Protein AF-A0A354F852-F1 (afdb_monomer)

Foldseek 3Di:
DDDPPPPDDDPPDDDDDDDDDDDPPPPDPPDPPPPDDPPCLPVVLLVQCVDPDPVSNQVSLVVVLVVLDPVCLVSLLCQLVDPPDPSSVLSSLQSLLSNLDPVCLVSLLVQCPDPDPSSNLSSLSSNLSNLDPVCLVSLVVQCVDPDPSSNVSSVVSNCVSVVVVPDDPPDPDDDPPDDDDDD

Secondary structure (DSSP, 8-state):
---------S--S---------------------S---S-HHHHHHHHTT-S-HHHHHHHHHHHHHHT-GGGHHHHHHHHHH-S-HHHHHHHHHHHHHHT-GGGHHHHHHHTT-SSHHHHHHHHHHHHHHT-GGGHHHHHHHTT-SSHHHHHHHHHHHHHHHHHHTS----------------

Mean predicted aligned error: 14.38 Å

Nearest PDB structures (foldseek):
  5dcq-assembly3_A  TM=9.518E-01  e=7.419E-08  synthetic construct
  7q1f-assembly2_T  TM=9.602E-01  e=1.270E-07  synthetic construct
  7q1f-assembly1_D  TM=9.493E-01  e=1.151E-07  synthetic construct
  8aw4-assembly1_A  TM=8.783E-01  e=8.589E-08  synthetic construct
  3ltj-assembly1_A  TM=9.429E-01  e=4.519E-07  synthetic construct

pLDDT: mean 74.78, std 23.14, range [29.33, 97.31]

Structure (mmCIF, N/CA/C/O backbone):
data_AF-A0A354F852-F1
#
_entry.id   AF-A0A354F852-F1
#
loop_
_atom_site.group_PDB
_atom_site.id
_atom_site.type_symbol
_atom_site.label_atom_id
_atom_site.label_alt_id
_atom_site.label_comp_id
_atom_site.label_asym_id
_atom_site.label_entity_id
_atom_site.label_seq_id
_atom_site.pdbx_PDB_ins_code
_atom_site.Cartn_x
_atom_site.Cartn_y
_atom_site.Cartn_z
_atom_site.occupancy
_atom_site.B_iso_or_equiv
_atom_site.auth_seq_id
_atom_site.auth_comp_id
_atom_site.auth_asym_id
_atom_site.auth_atom_id
_atom_site.pdbx_PDB_model_num
ATOM 1 N N . MET A 1 1 ? 25.802 -16.472 -9.176 1.00 39.19 1 MET A N 1
ATOM 2 C CA . MET A 1 1 ? 24.973 -17.693 -9.317 1.00 39.19 1 MET A CA 1
ATOM 3 C C . MET A 1 1 ? 23.816 -17.523 -8.355 1.00 39.19 1 MET A C 1
ATOM 5 O O . MET A 1 1 ? 24.082 -17.469 -7.172 1.00 39.19 1 MET A O 1
ATOM 9 N N . ASN A 1 2 ? 22.564 -17.307 -8.726 1.00 35.28 2 ASN A N 1
ATOM 10 C CA . ASN A 1 2 ? 21.825 -17.448 -9.974 1.00 35.28 2 ASN A CA 1
ATOM 11 C C . ASN A 1 2 ? 20.685 -16.429 -9.919 1.00 35.28 2 ASN A C 1
ATOM 13 O O . ASN A 1 2 ? 20.056 -16.362 -8.870 1.00 35.28 2 ASN A O 1
ATOM 17 N N . ARG A 1 3 ? 20.399 -15.726 -11.023 1.00 34.34 3 ARG A N 1
ATOM 18 C CA . ARG A 1 3 ? 19.050 -15.247 -11.416 1.00 34.34 3 ARG A CA 1
ATOM 19 C C . ARG A 1 3 ? 19.086 -14.524 -12.781 1.00 34.34 3 ARG A C 1
ATOM 21 O O . ARG A 1 3 ? 18.483 -13.489 -12.976 1.00 34.34 3 ARG A O 1
ATOM 28 N N . ILE A 1 4 ? 19.799 -15.110 -13.753 1.00 38.44 4 ILE A N 1
ATOM 29 C CA . ILE A 1 4 ? 19.921 -14.607 -15.144 1.00 38.44 4 ILE A CA 1
ATOM 30 C C . ILE A 1 4 ? 18.849 -15.223 -16.087 1.00 38.44 4 ILE A C 1
ATOM 32 O O . ILE A 1 4 ? 18.934 -15.089 -17.297 1.00 38.44 4 ILE A O 1
ATOM 36 N N . ILE A 1 5 ? 17.814 -15.920 -15.592 1.00 46.25 5 ILE A N 1
ATOM 37 C CA . ILE A 1 5 ? 17.001 -16.812 -16.461 1.00 46.25 5 ILE A CA 1
ATOM 38 C C . ILE A 1 5 ? 15.533 -16.384 -16.689 1.00 46.25 5 ILE A C 1
ATOM 40 O O . ILE A 1 5 ? 14.861 -17.008 -17.501 1.00 46.25 5 ILE A O 1
ATOM 44 N N . TYR A 1 6 ? 15.008 -15.299 -16.113 1.00 35.34 6 TYR A N 1
ATOM 45 C CA . TYR A 1 6 ? 13.576 -14.975 -16.316 1.00 35.34 6 TYR A CA 1
ATOM 46 C C . TYR A 1 6 ? 13.248 -14.069 -17.518 1.00 35.34 6 TYR A C 1
ATOM 48 O O . TYR A 1 6 ? 12.080 -13.822 -17.815 1.00 35.34 6 TYR A O 1
ATOM 56 N N . TYR A 1 7 ? 14.249 -13.699 -18.322 1.00 37.38 7 TYR A N 1
ATOM 57 C CA . TYR A 1 7 ? 14.025 -13.152 -19.661 1.00 37.38 7 TYR A CA 1
ATOM 58 C C . TYR A 1 7 ? 13.614 -14.269 -20.627 1.00 37.38 7 TYR A C 1
ATOM 60 O O . TYR A 1 7 ? 14.460 -15.040 -21.061 1.00 37.38 7 TYR A O 1
ATOM 68 N N . LEU A 1 8 ? 12.316 -14.334 -20.942 1.00 37.38 8 LEU A N 1
ATOM 69 C CA . LE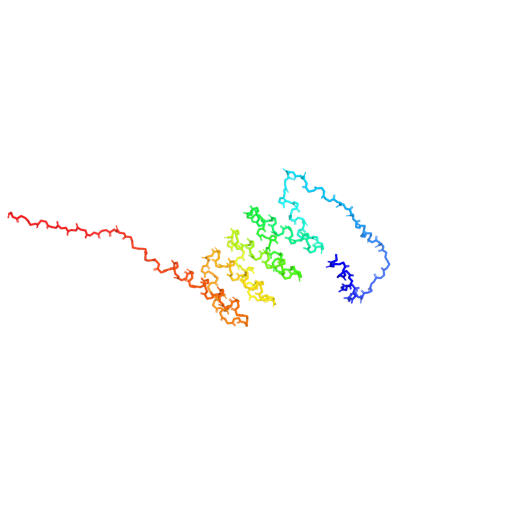U A 1 8 ? 11.646 -14.913 -22.126 1.00 37.38 8 LEU A CA 1
ATOM 70 C C . LEU A 1 8 ? 10.367 -15.649 -21.693 1.00 37.38 8 LEU A C 1
ATOM 72 O O . LEU A 1 8 ? 10.376 -16.874 -21.598 1.00 37.38 8 LEU A O 1
ATOM 76 N N . ARG A 1 9 ? 9.249 -14.926 -21.499 1.00 42.09 9 ARG A N 1
ATOM 77 C CA . ARG A 1 9 ? 7.882 -15.404 -21.831 1.00 42.09 9 ARG A CA 1
ATOM 78 C C . ARG A 1 9 ? 6.769 -14.402 -21.478 1.00 42.09 9 ARG A C 1
ATOM 80 O O . ARG A 1 9 ? 5.970 -14.633 -20.583 1.00 42.09 9 ARG A O 1
ATOM 87 N N . ARG A 1 10 ? 6.619 -13.335 -22.271 1.00 33.72 10 ARG A N 1
ATOM 88 C CA . ARG A 1 10 ? 5.298 -12.694 -22.471 1.00 33.72 10 ARG A CA 1
ATOM 89 C C . ARG A 1 10 ? 5.208 -11.905 -23.787 1.00 33.72 10 ARG A C 1
ATOM 91 O O . ARG A 1 10 ? 4.645 -10.827 -23.835 1.00 33.72 10 ARG A O 1
ATOM 98 N N . TRP A 1 11 ? 5.762 -12.448 -24.871 1.00 37.53 11 TRP A N 1
ATOM 99 C CA . TRP A 1 11 ? 5.666 -11.849 -26.213 1.00 37.53 11 TRP A CA 1
ATOM 100 C C . TRP A 1 11 ? 5.057 -12.814 -27.230 1.00 37.53 11 TRP A C 1
ATOM 102 O O . TRP A 1 11 ? 5.582 -12.963 -28.319 1.00 37.53 11 TRP A O 1
ATOM 112 N N . VAL A 1 12 ? 3.964 -13.507 -26.901 1.00 38.75 12 VAL A N 1
ATOM 113 C CA . VAL A 1 12 ? 3.134 -14.175 -27.922 1.00 38.75 12 VAL A CA 1
ATOM 114 C C . VAL A 1 12 ? 1.696 -14.320 -27.413 1.00 38.75 12 VAL A C 1
ATOM 116 O O . VAL A 1 12 ? 1.349 -15.405 -26.987 1.00 38.75 12 VAL A O 1
ATOM 119 N N . VAL A 1 13 ? 0.874 -13.262 -27.431 1.00 39.66 13 VAL A N 1
ATOM 120 C CA . VAL A 1 13 ? -0.552 -13.316 -27.854 1.00 39.66 13 VAL A CA 1
ATOM 121 C C . VAL A 1 13 ? -1.036 -11.885 -28.157 1.00 39.66 13 VAL A C 1
ATOM 123 O O . VAL A 1 13 ? -1.812 -11.316 -27.408 1.00 39.66 13 VAL A O 1
ATOM 126 N N . PHE A 1 14 ? -0.578 -11.272 -29.247 1.00 35.28 14 PHE A N 1
ATOM 127 C CA . PHE A 1 14 ? -1.338 -10.214 -29.937 1.00 35.28 14 PHE A CA 1
ATOM 128 C C . PHE A 1 14 ? -0.941 -10.241 -31.417 1.00 35.28 14 PHE A C 1
ATOM 130 O O . PHE A 1 14 ? -0.256 -9.374 -31.947 1.00 35.28 14 PHE A O 1
ATOM 137 N N . LEU A 1 15 ? -1.325 -11.332 -32.080 1.00 38.59 15 LEU A N 1
ATOM 138 C CA . LEU A 1 15 ? -1.337 -11.424 -33.535 1.00 38.59 15 LEU A CA 1
ATOM 139 C C . LEU A 1 15 ? -2.742 -11.052 -34.011 1.00 38.59 15 LEU A C 1
ATOM 141 O O . LEU A 1 15 ? -3.647 -11.877 -33.956 1.00 38.59 15 LEU A O 1
ATOM 145 N N . CYS A 1 16 ? -2.911 -9.824 -34.502 1.00 30.88 16 CYS A N 1
ATOM 146 C CA . CYS A 1 16 ? -3.923 -9.527 -35.514 1.00 30.88 16 CYS A CA 1
ATOM 147 C C . CYS A 1 16 ? -3.487 -8.329 -36.379 1.00 30.88 16 CYS A C 1
ATOM 149 O O . CYS A 1 16 ? -3.752 -7.173 -36.078 1.00 30.88 16 CYS A O 1
ATOM 151 N N . VAL A 1 17 ? -2.702 -8.672 -37.402 1.00 41.47 17 VAL A N 1
ATOM 152 C CA . VAL A 1 17 ? -2.599 -8.109 -38.761 1.00 41.47 17 VAL A CA 1
ATOM 153 C C . VAL A 1 17 ? -3.107 -6.676 -39.001 1.00 41.47 17 VAL A C 1
ATOM 155 O O . VAL A 1 17 ? -4.311 -6.453 -39.044 1.00 41.47 17 VAL A O 1
ATOM 158 N N . CYS A 1 18 ? -2.202 -5.764 -39.392 1.00 29.33 18 CYS A N 1
ATOM 159 C CA . CYS A 1 18 ? -2.407 -4.946 -40.599 1.00 29.33 18 CYS A CA 1
ATOM 160 C C . CYS A 1 18 ? -1.106 -4.282 -41.104 1.00 29.33 18 CYS A C 1
ATOM 162 O O . CYS A 1 18 ? -0.591 -3.344 -40.512 1.00 29.33 18 CYS A O 1
ATOM 164 N N . SER A 1 19 ? -0.596 -4.824 -42.211 1.00 40.59 19 SER A N 1
ATOM 165 C CA . SER A 1 19 ? 0.044 -4.159 -43.357 1.00 40.59 19 SER A CA 1
ATOM 166 C C . SER A 1 19 ? 1.006 -2.972 -43.171 1.00 40.59 19 SER A C 1
ATOM 168 O O . SER A 1 19 ? 0.605 -1.833 -42.985 1.00 40.59 19 SER A O 1
ATOM 170 N N . MET A 1 20 ? 2.282 -3.272 -43.446 1.00 45.38 20 MET A N 1
ATOM 171 C CA . MET A 1 20 ? 3.270 -2.466 -44.185 1.00 45.38 20 MET A CA 1
ATOM 172 C C . MET A 1 20 ? 3.297 -0.944 -43.953 1.00 45.38 20 MET A C 1
ATOM 174 O O . MET A 1 20 ? 2.692 -0.189 -44.709 1.00 45.38 20 MET A O 1
ATOM 178 N N . SER A 1 21 ? 4.151 -0.495 -43.028 1.00 46.84 21 SER A N 1
ATOM 179 C CA . SER A 1 21 ? 5.210 0.523 -43.223 1.00 46.84 21 SER A CA 1
ATOM 180 C C . SER A 1 21 ? 5.567 1.178 -41.887 1.00 46.84 21 SER A C 1
ATOM 182 O O . SER A 1 21 ? 4.694 1.414 -41.064 1.00 46.84 21 SER A O 1
ATOM 184 N N . LEU A 1 22 ? 6.849 1.516 -41.729 1.00 40.44 22 LEU A N 1
ATOM 185 C CA . LEU A 1 22 ? 7.502 2.127 -40.561 1.00 40.44 22 LEU A CA 1
ATOM 186 C C . LEU A 1 22 ? 7.861 1.172 -39.416 1.00 40.44 22 LEU A C 1
ATOM 188 O O . LEU A 1 22 ? 7.144 0.952 -38.447 1.00 40.44 22 LEU A O 1
ATOM 192 N N . VAL A 1 23 ? 9.091 0.684 -39.549 1.00 46.88 23 VAL A N 1
ATOM 193 C CA . VAL A 1 23 ? 9.995 0.279 -38.479 1.00 46.88 23 VAL A CA 1
ATOM 194 C C . VAL A 1 23 ? 10.013 1.369 -37.395 1.00 46.88 23 VAL A C 1
ATOM 196 O O . VAL A 1 23 ? 10.739 2.354 -37.507 1.00 46.88 23 VAL A O 1
ATOM 199 N N . MET A 1 24 ? 9.216 1.206 -36.339 1.00 38.31 24 MET A N 1
ATOM 200 C CA . MET A 1 24 ? 9.461 1.884 -35.067 1.00 38.31 24 MET A CA 1
ATOM 201 C C . MET A 1 24 ? 10.658 1.186 -34.428 1.00 38.31 24 MET A C 1
ATOM 203 O O . MET A 1 24 ? 10.524 0.166 -33.754 1.00 38.31 24 MET A O 1
ATOM 207 N N . LEU A 1 25 ? 11.840 1.717 -34.739 1.00 38.19 25 LEU A N 1
ATOM 208 C CA . LEU A 1 25 ? 13.089 1.494 -34.025 1.00 38.19 25 LEU A CA 1
ATOM 209 C C . LEU A 1 25 ? 12.815 1.684 -32.520 1.00 38.19 25 LEU A C 1
ATOM 211 O O . LEU A 1 25 ? 12.871 2.794 -32.002 1.00 38.19 25 LEU A O 1
ATOM 215 N N . TRP A 1 26 ? 12.548 0.599 -31.799 1.00 37.88 26 TRP A N 1
ATOM 216 C CA . TRP A 1 26 ? 12.845 0.547 -30.372 1.00 37.88 26 TRP A CA 1
ATOM 217 C C . TRP A 1 26 ? 14.357 0.373 -30.254 1.00 37.88 26 TRP A C 1
ATOM 219 O O . TRP A 1 26 ? 14.870 -0.708 -29.978 1.00 37.88 26 TRP A O 1
ATOM 229 N N . THR A 1 27 ? 15.100 1.439 -30.555 1.00 35.28 27 THR A N 1
ATOM 230 C CA . THR A 1 27 ? 16.480 1.538 -30.095 1.00 35.28 27 THR A CA 1
ATOM 231 C C . THR A 1 27 ? 16.408 1.673 -28.593 1.00 35.28 27 THR A C 1
ATOM 233 O O . THR A 1 27 ? 16.063 2.738 -28.097 1.00 35.28 27 THR A O 1
ATOM 236 N N . ILE A 1 28 ? 16.700 0.581 -27.896 1.00 40.75 28 ILE A N 1
ATOM 237 C CA . ILE A 1 28 ? 17.052 0.577 -26.482 1.00 40.75 28 ILE A CA 1
ATOM 238 C C . ILE A 1 28 ? 18.254 1.522 -26.342 1.00 40.75 28 ILE A C 1
ATOM 240 O O . ILE A 1 28 ? 19.335 1.175 -26.829 1.00 40.75 28 ILE A O 1
ATOM 244 N N . PRO A 1 29 ? 18.136 2.710 -25.725 1.00 35.03 29 PRO A N 1
ATOM 245 C CA . PRO A 1 29 ? 19.313 3.429 -25.296 1.00 35.03 29 PRO A CA 1
ATOM 246 C C . PRO A 1 29 ? 19.758 2.724 -24.016 1.00 35.03 29 PRO A C 1
ATOM 248 O O . PRO A 1 29 ? 19.176 2.918 -22.953 1.00 35.03 29 PRO A O 1
ATOM 251 N N . SER A 1 30 ? 20.783 1.876 -24.117 1.00 43.53 30 SER A N 1
ATOM 252 C CA . SER A 1 30 ? 21.573 1.471 -22.956 1.00 43.53 30 SER A CA 1
ATOM 253 C C . SER A 1 30 ? 22.340 2.704 -22.468 1.00 43.53 30 SER A C 1
ATOM 255 O O . SER A 1 30 ? 23.508 2.909 -22.803 1.00 43.53 30 SER A O 1
ATOM 257 N N . ALA A 1 31 ? 21.653 3.586 -21.755 1.00 35.56 31 ALA A N 1
ATOM 258 C CA . ALA A 1 31 ? 22.257 4.706 -21.065 1.00 35.56 31 ALA A CA 1
ATOM 259 C C . ALA A 1 31 ? 22.444 4.277 -19.613 1.00 35.56 31 ALA A C 1
ATOM 261 O O . ALA A 1 31 ? 21.480 4.194 -18.858 1.00 35.56 31 ALA A O 1
ATOM 262 N N . GLY A 1 32 ? 23.689 3.972 -19.242 1.00 42.47 32 GLY A N 1
ATOM 263 C CA . GLY A 1 32 ? 24.076 3.944 -17.839 1.00 42.47 32 GLY A CA 1
ATOM 264 C C . GLY A 1 32 ? 23.738 5.303 -17.238 1.00 42.47 32 GLY A C 1
ATOM 265 O O . GLY A 1 32 ? 24.373 6.303 -17.575 1.00 42.47 32 GLY A O 1
ATOM 266 N N . ALA A 1 33 ? 22.687 5.343 -16.426 1.00 40.16 33 ALA A N 1
ATOM 267 C CA . ALA A 1 33 ? 22.305 6.530 -15.692 1.00 40.16 33 ALA A CA 1
ATOM 268 C C . ALA A 1 33 ? 23.302 6.698 -14.545 1.00 40.16 33 ALA A C 1
ATOM 270 O O . ALA A 1 33 ? 23.319 5.945 -13.575 1.00 40.16 33 ALA A O 1
ATOM 271 N N . ASP A 1 34 ? 24.186 7.670 -14.718 1.00 37.66 34 ASP A N 1
ATOM 272 C CA . ASP A 1 34 ? 25.049 8.212 -13.682 1.00 37.66 34 ASP A CA 1
ATOM 273 C C . ASP A 1 34 ? 24.153 8.765 -12.552 1.00 37.66 34 ASP A C 1
ATOM 275 O O . ASP A 1 34 ? 23.541 9.828 -12.686 1.00 37.66 34 ASP A O 1
ATOM 279 N N . LEU A 1 35 ? 23.999 7.999 -11.462 1.00 42.72 35 LEU A N 1
ATOM 280 C CA . LEU A 1 35 ? 23.137 8.303 -10.309 1.00 42.72 35 LEU A CA 1
ATOM 281 C C . LEU A 1 35 ? 23.736 9.399 -9.414 1.00 42.72 35 LEU A C 1
ATOM 283 O O . LEU A 1 35 ? 23.913 9.220 -8.208 1.00 42.72 35 LEU A O 1
ATOM 287 N N . ASN A 1 36 ? 24.095 10.546 -9.989 1.00 46.91 36 ASN A N 1
ATOM 288 C CA . ASN A 1 36 ? 24.583 11.671 -9.203 1.00 46.91 36 ASN A CA 1
ATOM 289 C C . ASN A 1 36 ? 24.244 13.025 -9.841 1.00 46.91 36 ASN A C 1
ATOM 291 O O . ASN A 1 36 ? 25.122 13.815 -10.192 1.00 46.91 36 ASN A O 1
ATOM 295 N N . HIS A 1 37 ? 22.947 13.334 -9.947 1.00 42.78 37 HIS A N 1
ATOM 296 C CA . HIS A 1 37 ? 22.494 14.699 -10.202 1.00 42.78 37 HIS A CA 1
ATOM 297 C C . HIS A 1 37 ? 21.643 15.218 -9.044 1.00 42.78 37 HIS A C 1
ATOM 299 O O . HIS A 1 37 ? 20.508 14.817 -8.827 1.00 42.78 37 HIS A O 1
ATOM 305 N N . LYS A 1 38 ? 22.230 16.135 -8.274 1.00 44.28 38 LYS A N 1
ATOM 306 C CA . LYS A 1 38 ? 21.688 16.713 -7.038 1.00 44.28 38 LYS A CA 1
ATOM 307 C C . LYS A 1 38 ? 20.653 17.827 -7.294 1.00 44.28 38 LYS A C 1
ATOM 309 O O . LYS A 1 38 ? 20.572 18.778 -6.521 1.00 44.28 38 LYS A O 1
ATOM 314 N N . GLY A 1 39 ? 19.887 17.723 -8.378 1.00 47.19 39 GLY A N 1
ATOM 315 C CA . GLY A 1 39 ? 18.857 18.678 -8.785 1.00 47.19 39 GLY A CA 1
ATOM 316 C C . GLY A 1 39 ? 17.698 17.929 -9.434 1.00 47.19 39 GLY A C 1
ATOM 317 O O . GLY A 1 39 ? 17.861 17.367 -10.508 1.00 47.19 39 GLY A O 1
ATOM 318 N N . ASP A 1 40 ? 16.558 17.914 -8.743 1.00 58.47 40 ASP A N 1
ATOM 319 C CA . ASP A 1 40 ? 15.252 17.369 -9.149 1.00 58.47 40 ASP A CA 1
ATOM 320 C C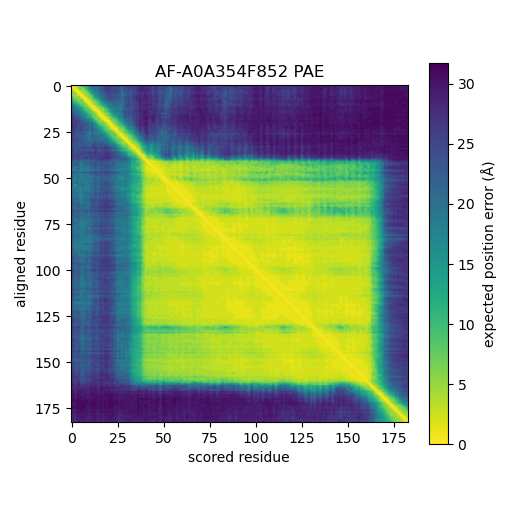 . ASP A 1 40 ? 15.054 15.840 -9.099 1.00 58.47 40 ASP A C 1
ATOM 322 O O . ASP A 1 40 ? 14.323 15.284 -9.924 1.00 58.47 40 ASP A O 1
ATOM 326 N N . ASN A 1 41 ? 15.588 15.179 -8.054 1.00 73.62 41 ASN A N 1
ATOM 327 C CA . ASN A 1 41 ? 15.359 13.751 -7.740 1.00 73.62 41 ASN A CA 1
ATOM 328 C C . ASN A 1 41 ? 13.904 13.307 -7.945 1.00 73.62 41 ASN A C 1
ATOM 330 O O . ASN A 1 41 ? 13.660 12.256 -8.519 1.00 73.62 41 ASN A O 1
ATOM 334 N N . LEU A 1 42 ? 12.927 14.114 -7.523 1.00 80.19 42 LEU A N 1
ATOM 335 C CA . LEU A 1 42 ? 11.515 13.767 -7.663 1.00 80.19 42 LEU A CA 1
ATOM 336 C C . LEU A 1 42 ? 11.108 13.532 -9.126 1.00 80.19 42 LEU A C 1
ATOM 338 O O . LEU A 1 42 ? 10.432 12.558 -9.422 1.00 80.19 42 LEU A O 1
ATOM 342 N N . THR A 1 43 ? 11.497 14.417 -10.044 1.00 82.38 43 THR A N 1
ATOM 343 C CA . THR A 1 43 ? 11.073 14.309 -11.451 1.00 82.38 43 THR A CA 1
ATOM 344 C C . THR A 1 43 ? 11.716 13.122 -12.158 1.00 82.38 43 THR A C 1
ATOM 346 O O . THR A 1 43 ? 11.094 12.532 -13.038 1.00 82.38 43 THR A O 1
ATOM 349 N N . THR A 1 44 ? 12.935 12.763 -11.757 1.00 84.62 44 THR A N 1
ATOM 350 C CA . THR A 1 44 ? 13.633 11.571 -12.239 1.00 84.62 44 THR A CA 1
ATOM 351 C C . THR A 1 44 ? 12.930 10.312 -11.746 1.00 84.62 44 THR A C 1
ATOM 353 O O . THR A 1 44 ? 12.517 9.501 -12.567 1.00 84.62 44 THR A O 1
ATOM 356 N N . LEU A 1 45 ? 12.668 10.216 -10.440 1.00 83.75 45 LEU A N 1
ATOM 357 C CA . LEU A 1 45 ? 11.980 9.068 -9.842 1.00 83.75 45 LEU A CA 1
ATOM 358 C C . LEU A 1 45 ? 10.560 8.879 -10.402 1.00 83.75 45 LEU A C 1
ATOM 360 O O . LEU A 1 45 ? 10.115 7.757 -10.609 1.00 83.75 45 LEU A O 1
ATOM 364 N N . LEU A 1 46 ? 9.843 9.968 -10.704 1.00 84.31 46 LEU A N 1
ATOM 365 C CA . LEU A 1 46 ? 8.527 9.871 -11.345 1.00 84.31 46 LEU A CA 1
ATOM 366 C C . LEU A 1 46 ? 8.592 9.284 -12.758 1.00 84.31 46 LEU A C 1
ATOM 368 O O . LEU A 1 46 ? 7.656 8.604 -13.161 1.00 84.31 46 LEU A O 1
ATOM 372 N N . LYS A 1 47 ? 9.674 9.533 -13.502 1.00 85.44 47 LYS A N 1
ATOM 373 C CA . LYS A 1 47 ? 9.888 8.902 -14.811 1.00 85.44 47 LYS A CA 1
ATOM 374 C C . LYS A 1 47 ? 10.280 7.439 -14.668 1.00 85.44 47 LYS A C 1
ATOM 376 O O . LYS A 1 47 ? 9.893 6.639 -15.508 1.00 85.44 47 LYS A O 1
ATOM 381 N N . GLU A 1 48 ? 11.037 7.093 -13.630 1.00 85.06 48 GLU A N 1
ATOM 382 C CA . GLU A 1 48 ? 11.461 5.714 -13.355 1.00 85.06 48 GLU A CA 1
ATOM 383 C C . GLU A 1 48 ? 10.270 4.768 -13.133 1.00 85.06 48 GLU A C 1
ATOM 385 O O . GLU A 1 48 ? 10.313 3.632 -13.594 1.00 85.06 48 GLU A O 1
ATOM 390 N N . LEU A 1 49 ? 9.154 5.263 -12.581 1.00 85.06 49 LEU A N 1
ATOM 391 C CA . LEU A 1 49 ? 7.898 4.505 -12.462 1.00 85.06 49 LEU A CA 1
ATOM 392 C C . LEU A 1 49 ? 7.301 4.048 -13.805 1.00 85.06 49 LEU A C 1
ATOM 394 O O . LEU A 1 49 ? 6.485 3.132 -13.827 1.00 85.06 49 LEU A O 1
ATOM 398 N N . GLU A 1 50 ? 7.668 4.676 -14.923 1.00 84.38 50 GLU A N 1
ATOM 399 C CA . GLU A 1 50 ? 7.168 4.316 -16.256 1.00 84.38 50 GLU A CA 1
ATOM 400 C C . GLU A 1 50 ? 8.069 3.293 -16.972 1.00 84.38 50 GLU A C 1
ATOM 402 O O . GLU A 1 50 ? 7.738 2.843 -18.074 1.00 84.38 50 GLU A O 1
ATOM 407 N N . TYR A 1 51 ? 9.215 2.919 -16.387 1.00 82.31 51 TYR A N 1
ATOM 408 C CA . TYR A 1 51 ? 10.141 2.001 -17.043 1.00 82.31 51 TYR A CA 1
ATOM 409 C C . TYR A 1 51 ? 9.619 0.555 -17.040 1.00 82.31 51 TYR A C 1
ATOM 411 O O . TYR A 1 51 ? 9.038 0.095 -16.056 1.00 82.31 51 TYR A O 1
ATOM 419 N N . PRO A 1 52 ? 9.873 -0.214 -18.118 1.00 77.31 52 PRO A N 1
ATOM 420 C CA . PRO A 1 52 ? 9.473 -1.620 -18.181 1.00 77.31 52 PRO A CA 1
ATOM 421 C C . PRO A 1 52 ? 10.154 -2.513 -17.137 1.00 77.31 52 PRO A C 1
ATOM 423 O O . PRO A 1 52 ? 9.626 -3.573 -16.809 1.00 77.31 52 PRO A O 1
ATOM 426 N N . ASP A 1 53 ? 11.327 -2.105 -16.656 1.00 82.19 53 ASP A N 1
ATOM 427 C CA . ASP A 1 53 ? 12.140 -2.863 -15.710 1.00 82.19 53 ASP A CA 1
ATOM 428 C C . ASP A 1 53 ? 11.534 -2.795 -14.301 1.00 82.19 53 ASP A C 1
ATOM 430 O O . ASP A 1 53 ? 11.246 -1.707 -13.801 1.00 82.19 53 ASP A O 1
ATOM 434 N N . GLU A 1 54 ? 11.285 -3.957 -13.700 1.00 83.31 54 GLU A N 1
ATOM 435 C CA . GLU A 1 54 ? 10.686 -4.069 -12.368 1.00 83.31 54 GLU A CA 1
ATOM 436 C C . GLU A 1 54 ? 11.614 -3.549 -11.268 1.00 83.31 54 GLU A C 1
ATOM 438 O O . GLU A 1 54 ? 11.143 -2.812 -10.403 1.00 83.31 54 GLU A O 1
ATOM 443 N N . ASP A 1 55 ? 12.922 -3.804 -11.376 1.00 80.00 55 ASP A N 1
ATOM 444 C CA . ASP A 1 55 ? 13.915 -3.377 -10.386 1.00 80.00 55 ASP A CA 1
ATOM 445 C C . ASP A 1 55 ? 13.957 -1.840 -10.318 1.00 80.00 55 ASP A C 1
ATOM 447 O O . ASP A 1 55 ? 13.976 -1.237 -9.246 1.00 80.00 55 ASP A O 1
ATOM 451 N N . ILE A 1 56 ? 13.889 -1.182 -11.484 1.00 83.81 56 ILE A N 1
ATOM 452 C CA . ILE A 1 56 ? 13.874 0.287 -11.580 1.00 83.81 56 ILE A CA 1
ATOM 453 C C . ILE A 1 56 ? 12.605 0.866 -10.944 1.00 83.81 56 ILE A C 1
ATOM 455 O O . ILE A 1 56 ? 12.665 1.880 -10.244 1.00 83.81 56 ILE A O 1
ATOM 459 N N . ARG A 1 57 ? 11.445 0.246 -11.185 1.00 86.31 57 ARG A N 1
ATOM 460 C CA . ARG A 1 57 ? 10.178 0.716 -10.611 1.00 86.31 57 ARG A CA 1
ATOM 461 C C . ARG A 1 57 ? 10.141 0.518 -9.095 1.00 86.31 57 ARG A C 1
ATOM 463 O O . ARG A 1 57 ? 9.682 1.417 -8.389 1.00 86.31 57 ARG A O 1
ATOM 470 N N . GLU A 1 58 ? 10.652 -0.600 -8.588 1.00 80.69 58 GLU A N 1
ATOM 471 C CA . GLU A 1 58 ? 10.753 -0.871 -7.150 1.00 80.69 58 GLU A CA 1
ATOM 472 C C . GLU A 1 58 ? 11.686 0.129 -6.446 1.00 80.69 58 GLU A C 1
ATOM 474 O O . GLU A 1 58 ? 11.308 0.749 -5.439 1.00 80.69 58 GLU A O 1
ATOM 479 N N . ASP A 1 59 ? 12.877 0.357 -7.009 1.00 81.44 59 ASP A N 1
ATOM 480 C CA . ASP A 1 59 ? 13.832 1.350 -6.514 1.00 81.44 59 ASP A CA 1
ATOM 481 C C . ASP A 1 59 ? 13.201 2.746 -6.478 1.00 81.44 59 ASP A C 1
ATOM 483 O O . ASP A 1 59 ? 13.340 3.480 -5.488 1.00 81.44 59 ASP A O 1
ATOM 487 N N . ALA A 1 60 ? 12.438 3.094 -7.519 1.00 86.31 60 ALA A N 1
ATOM 488 C CA . ALA A 1 60 ? 11.720 4.354 -7.591 1.00 86.31 60 ALA A CA 1
ATOM 489 C C . ALA A 1 60 ? 10.658 4.476 -6.491 1.00 86.31 60 ALA A C 1
ATOM 491 O O . ALA A 1 60 ? 10.646 5.480 -5.776 1.00 86.31 60 ALA A O 1
ATOM 492 N N . VAL A 1 61 ? 9.805 3.466 -6.285 1.00 87.75 61 VAL A N 1
ATOM 493 C CA . VAL A 1 61 ? 8.804 3.459 -5.199 1.00 87.75 61 VAL A CA 1
ATOM 494 C C . VAL A 1 61 ? 9.480 3.626 -3.836 1.00 87.75 61 VAL A C 1
ATOM 496 O O . VAL A 1 61 ? 9.100 4.502 -3.048 1.00 87.75 61 VAL A O 1
ATOM 499 N N . THR A 1 62 ? 10.549 2.871 -3.584 1.00 84.00 62 THR A N 1
ATOM 500 C CA . THR A 1 62 ? 11.323 2.939 -2.339 1.00 84.00 62 THR A CA 1
ATOM 501 C C . THR A 1 62 ? 11.943 4.322 -2.125 1.00 84.00 62 THR A C 1
ATOM 503 O O . THR A 1 62 ? 11.915 4.877 -1.018 1.00 84.00 62 THR A O 1
ATOM 506 N N . ALA A 1 63 ? 12.510 4.916 -3.175 1.00 85.50 63 ALA A N 1
ATOM 507 C CA . ALA A 1 63 ? 13.106 6.243 -3.119 1.00 85.50 63 ALA A CA 1
ATOM 508 C C . ALA A 1 63 ? 12.051 7.341 -2.904 1.00 85.50 63 ALA A C 1
ATOM 510 O O . ALA A 1 63 ? 12.259 8.234 -2.077 1.00 85.50 63 ALA A O 1
ATOM 511 N N . LEU A 1 64 ? 10.895 7.253 -3.569 1.00 85.12 64 LEU A N 1
ATOM 512 C CA . LEU A 1 64 ? 9.769 8.176 -3.386 1.00 85.12 64 LEU A CA 1
ATOM 513 C C . LEU A 1 64 ? 9.230 8.118 -1.949 1.00 85.12 64 LEU A C 1
ATOM 515 O O . LEU A 1 64 ? 8.939 9.161 -1.356 1.00 85.12 64 LEU A O 1
ATOM 519 N N . GLY A 1 65 ? 9.198 6.929 -1.341 1.00 83.06 65 GLY A N 1
ATOM 520 C CA . GLY A 1 65 ? 8.825 6.759 0.063 1.00 83.06 65 GLY A CA 1
ATOM 521 C C . GLY A 1 65 ? 9.753 7.453 1.053 1.00 83.06 65 GLY A C 1
ATOM 522 O O . GLY A 1 65 ? 9.294 7.980 2.069 1.00 83.06 65 GLY A O 1
ATOM 523 N N . LYS A 1 66 ? 11.050 7.542 0.742 1.00 84.06 66 LYS A N 1
ATOM 524 C CA . LYS A 1 66 ? 12.023 8.291 1.556 1.00 84.06 66 LYS A CA 1
ATOM 525 C C . LYS A 1 66 ? 11.835 9.804 1.443 1.00 84.06 66 LYS A C 1
ATOM 527 O O . LYS A 1 66 ? 12.153 10.518 2.392 1.00 84.06 66 LYS A O 1
ATOM 532 N N . LEU A 1 67 ? 11.316 10.292 0.314 1.00 83.38 67 LEU A N 1
ATOM 533 C CA . LEU A 1 67 ? 11.057 11.719 0.102 1.00 83.38 67 LEU A CA 1
ATOM 534 C C . LEU A 1 67 ? 9.808 12.212 0.843 1.00 83.38 67 LEU A C 1
ATOM 536 O O . LEU A 1 67 ? 9.785 13.370 1.255 1.00 83.38 67 LEU A O 1
ATOM 540 N N . ARG A 1 68 ? 8.791 11.351 1.020 1.00 79.69 68 ARG A N 1
ATOM 541 C CA . ARG A 1 68 ? 7.503 11.676 1.674 1.00 79.69 68 ARG A CA 1
ATOM 542 C C . ARG A 1 68 ? 6.838 12.9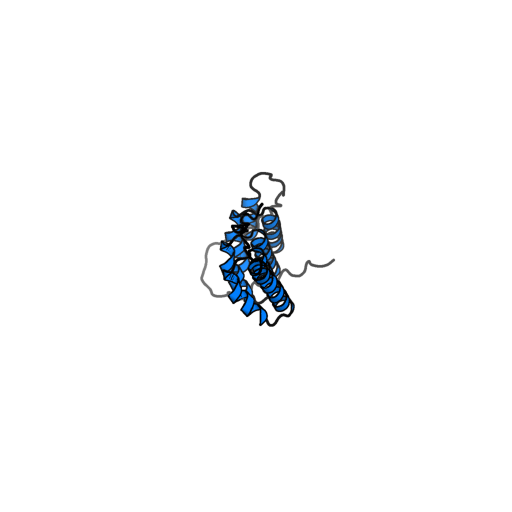53 1.136 1.00 79.69 68 ARG A C 1
ATOM 544 O O . ARG A 1 68 ? 6.242 13.727 1.881 1.00 79.69 68 ARG A O 1
ATOM 551 N N . ASP A 1 69 ? 6.961 13.185 -0.166 1.00 84.62 69 ASP A N 1
ATOM 552 C CA . ASP A 1 69 ? 6.424 14.371 -0.831 1.00 84.62 69 ASP A CA 1
ATOM 553 C C . ASP A 1 69 ? 4.969 14.135 -1.266 1.00 84.62 69 ASP A C 1
ATOM 555 O O . ASP A 1 69 ? 4.665 13.149 -1.931 1.00 84.62 69 ASP A O 1
ATOM 559 N N . SER A 1 70 ? 4.050 15.049 -0.957 1.00 84.44 70 SER A N 1
ATOM 560 C CA . SER A 1 70 ? 2.638 14.901 -1.344 1.00 84.44 70 SER A CA 1
ATOM 561 C C . SER A 1 70 ? 2.421 14.863 -2.863 1.00 84.44 70 SER A C 1
ATOM 563 O O . SER A 1 70 ? 1.428 14.315 -3.344 1.00 84.44 70 SER A O 1
ATOM 565 N N . ARG A 1 71 ? 3.367 15.378 -3.660 1.00 86.62 71 ARG A N 1
ATOM 566 C CA . ARG A 1 71 ? 3.312 15.330 -5.129 1.00 86.62 71 ARG A CA 1
ATOM 567 C C . ARG A 1 71 ? 3.370 13.904 -5.684 1.00 86.62 71 ARG A C 1
ATOM 569 O O . ARG A 1 71 ? 2.922 13.694 -6.810 1.00 86.62 71 ARG A O 1
ATOM 576 N N . VAL A 1 72 ? 3.880 12.935 -4.917 1.00 88.25 72 VAL A N 1
ATOM 577 C CA . VAL A 1 72 ? 4.011 11.534 -5.360 1.00 88.25 72 VAL A CA 1
ATOM 578 C C . VAL A 1 72 ? 2.736 10.720 -5.185 1.00 88.25 72 VAL A C 1
ATOM 580 O O . VAL A 1 72 ? 2.634 9.631 -5.739 1.00 88.25 72 VAL A O 1
ATOM 583 N N . VAL A 1 73 ? 1.737 11.249 -4.472 1.00 91.31 73 VAL A N 1
ATOM 584 C CA . VAL A 1 73 ? 0.523 10.500 -4.122 1.00 91.31 73 VAL A CA 1
ATOM 585 C C . VAL A 1 73 ? -0.236 10.040 -5.367 1.00 91.31 73 VAL A C 1
ATOM 587 O O . VAL A 1 73 ? -0.586 8.871 -5.472 1.00 91.31 73 VAL A O 1
ATOM 590 N N . LYS A 1 74 ? -0.449 10.920 -6.355 1.00 92.19 74 LYS A N 1
ATOM 591 C CA . LYS A 1 74 ? -1.172 10.543 -7.586 1.00 92.19 74 LYS A CA 1
ATOM 592 C C . LYS A 1 74 ? -0.417 9.496 -8.425 1.00 92.19 74 LYS A C 1
ATOM 594 O O . LYS A 1 74 ? -1.055 8.520 -8.814 1.00 92.19 74 LYS A O 1
ATOM 599 N N . PRO A 1 75 ? 0.895 9.651 -8.695 1.00 91.06 75 PRO A N 1
ATOM 600 C CA . PRO A 1 75 ? 1.690 8.606 -9.339 1.00 91.06 75 PRO A CA 1
ATOM 601 C C . PRO A 1 75 ? 1.661 7.267 -8.595 1.00 91.06 75 PRO A C 1
ATOM 603 O O . PRO A 1 75 ? 1.433 6.237 -9.216 1.00 91.06 75 PRO A O 1
ATOM 606 N N . LEU A 1 76 ? 1.804 7.270 -7.268 1.00 92.25 76 LEU A N 1
ATOM 607 C CA . LEU A 1 76 ? 1.779 6.036 -6.478 1.00 92.25 76 LEU A CA 1
ATOM 608 C C . LEU A 1 76 ? 0.399 5.372 -6.451 1.00 92.25 76 LEU A C 1
ATOM 610 O O . LEU A 1 76 ? 0.318 4.150 -6.462 1.00 92.25 76 LEU A O 1
ATOM 614 N N . ILE A 1 77 ? -0.688 6.150 -6.480 1.00 94.06 77 ILE A N 1
ATOM 615 C CA . ILE A 1 77 ? -2.040 5.605 -6.670 1.00 94.06 77 ILE A CA 1
ATOM 616 C C . ILE A 1 77 ? -2.142 4.875 -8.015 1.00 94.06 77 ILE A C 1
ATOM 618 O O . ILE A 1 77 ? -2.776 3.826 -8.088 1.00 94.06 77 ILE A O 1
ATOM 622 N N . LEU A 1 78 ? -1.541 5.411 -9.082 1.00 93.19 78 LEU A N 1
ATOM 623 C CA . LEU A 1 78 ? -1.548 4.743 -10.383 1.00 93.19 78 LEU A CA 1
ATOM 624 C C . LEU A 1 78 ? -0.782 3.416 -10.322 1.00 93.19 78 LEU A C 1
ATOM 626 O O . LEU A 1 78 ? -1.316 2.401 -10.763 1.00 93.19 78 LEU A O 1
ATOM 630 N N . VAL A 1 79 ? 0.417 3.421 -9.734 1.00 92.25 79 VAL A N 1
ATOM 631 C CA . VAL A 1 79 ? 1.248 2.220 -9.547 1.00 92.25 79 VAL A CA 1
ATOM 632 C C . VAL A 1 79 ? 0.490 1.157 -8.751 1.0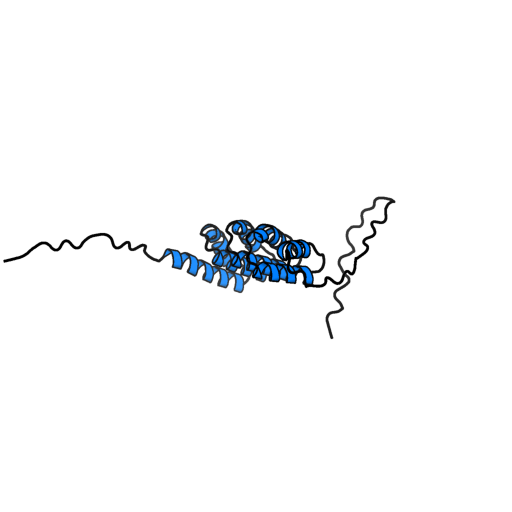0 92.25 79 VAL A C 1
ATOM 634 O O . VAL A 1 79 ? 0.309 0.048 -9.243 1.00 92.25 79 VAL A O 1
ATOM 637 N N . LEU A 1 80 ? -0.075 1.524 -7.596 1.00 94.44 80 LEU A N 1
ATOM 638 C CA . LEU A 1 80 ? -0.873 0.629 -6.751 1.00 94.44 80 LEU A CA 1
ATOM 639 C C . LEU A 1 80 ? -2.008 -0.073 -7.512 1.00 94.44 80 LEU A C 1
ATOM 641 O O . LEU A 1 80 ? -2.370 -1.192 -7.183 1.00 94.44 80 LEU A O 1
ATOM 645 N N . LEU A 1 81 ? -2.613 0.586 -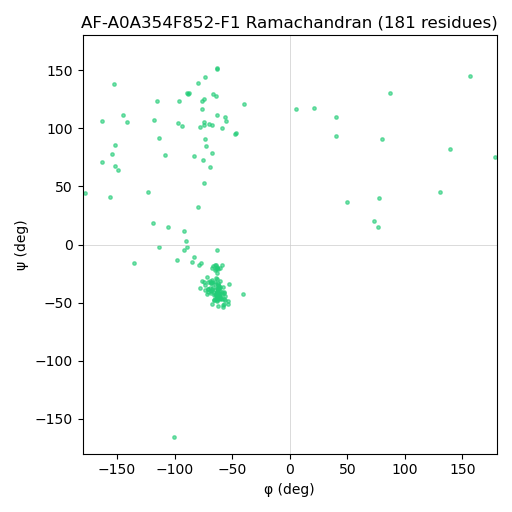8.501 1.00 93.00 81 LEU A N 1
ATOM 646 C CA . LEU A 1 81 ? -3.789 0.057 -9.192 1.00 93.00 81 LEU A CA 1
ATOM 647 C C . LEU A 1 81 ? -3.480 -0.646 -10.515 1.00 93.00 81 LEU A C 1
ATOM 649 O O . LEU A 1 81 ? -4.387 -1.259 -11.081 1.00 93.00 81 LEU A O 1
ATOM 653 N N . THR A 1 82 ? -2.270 -0.487 -11.056 1.00 92.56 82 THR A N 1
ATOM 654 C CA . THR A 1 82 ? -1.970 -0.894 -12.438 1.00 92.56 82 THR A CA 1
ATOM 655 C C . THR A 1 82 ? -0.664 -1.652 -12.614 1.00 92.56 82 THR A C 1
ATOM 657 O O . THR A 1 82 ? -0.506 -2.276 -13.664 1.00 92.56 82 THR A O 1
ATOM 660 N N . ASP A 1 83 ? 0.250 -1.630 -11.637 1.00 92.44 83 ASP A N 1
ATOM 661 C CA . ASP A 1 83 ? 1.521 -2.334 -11.784 1.00 92.44 83 ASP A CA 1
ATOM 662 C C . ASP A 1 83 ? 1.292 -3.852 -11.834 1.00 92.44 83 ASP A C 1
ATOM 664 O O . ASP A 1 83 ? 0.582 -4.395 -10.979 1.00 92.44 83 ASP A O 1
ATOM 668 N N . PRO A 1 84 ? 1.858 -4.557 -12.828 1.00 90.75 84 PRO A N 1
ATOM 669 C CA . PRO A 1 84 ? 1.699 -6.000 -12.925 1.00 90.75 84 PRO A CA 1
ATOM 670 C C . PRO A 1 84 ? 2.389 -6.763 -11.790 1.00 90.75 84 PRO A C 1
ATOM 672 O O . PRO A 1 84 ? 2.025 -7.915 -11.580 1.00 90.75 84 PRO A O 1
ATOM 675 N N . VAL A 1 85 ? 3.361 -6.159 -11.098 1.00 91.06 85 VAL A N 1
ATOM 676 C CA . VAL A 1 85 ? 4.146 -6.813 -10.044 1.00 91.06 85 VAL A CA 1
ATOM 677 C C . VAL A 1 85 ? 3.551 -6.500 -8.675 1.00 91.06 85 VAL A C 1
ATOM 679 O O . VAL A 1 85 ? 3.405 -5.337 -8.295 1.00 91.06 85 VAL A O 1
ATOM 682 N N . GLU A 1 86 ? 3.216 -7.552 -7.940 1.00 92.12 86 GLU A N 1
ATOM 683 C CA . GLU A 1 86 ? 2.655 -7.527 -6.591 1.00 92.12 86 GLU A CA 1
ATOM 684 C C . GLU A 1 86 ? 3.541 -6.763 -5.598 1.00 92.12 86 GLU A C 1
ATOM 686 O O . GLU A 1 86 ? 3.047 -5.836 -4.958 1.00 92.12 86 GLU A O 1
ATOM 691 N N . ASP A 1 87 ? 4.851 -7.027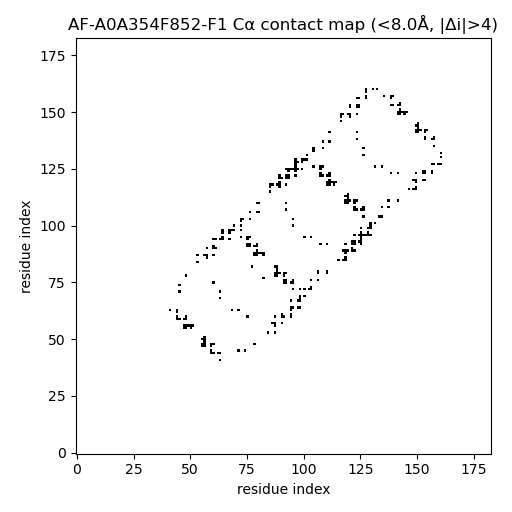 -5.577 1.00 89.81 87 ASP A N 1
ATOM 692 C CA . ASP A 1 87 ? 5.821 -6.367 -4.688 1.00 89.81 87 ASP A CA 1
ATOM 693 C C . ASP A 1 87 ? 5.828 -4.836 -4.877 1.00 89.81 87 ASP A C 1
ATOM 695 O O . ASP A 1 87 ? 5.917 -4.052 -3.928 1.00 89.81 87 ASP A O 1
ATOM 699 N N . ILE A 1 88 ? 5.660 -4.375 -6.122 1.00 91.81 88 ILE A N 1
ATOM 700 C CA . ILE A 1 88 ? 5.619 -2.944 -6.447 1.00 91.81 88 ILE A CA 1
ATOM 701 C C . ILE A 1 88 ? 4.288 -2.327 -5.999 1.00 91.81 88 ILE A C 1
ATOM 703 O O . ILE A 1 88 ? 4.269 -1.203 -5.480 1.00 91.81 88 ILE A O 1
ATOM 707 N N . ARG A 1 89 ? 3.167 -3.047 -6.162 1.00 96.12 89 ARG A N 1
ATOM 708 C CA . ARG A 1 89 ? 1.859 -2.610 -5.642 1.00 96.12 89 ARG A CA 1
ATOM 709 C C . ARG A 1 89 ? 1.873 -2.543 -4.116 1.00 96.12 89 ARG A C 1
ATOM 711 O O . ARG A 1 89 ? 1.390 -1.557 -3.554 1.00 96.12 89 ARG A O 1
ATOM 718 N N . GLU A 1 90 ? 2.466 -3.534 -3.456 1.00 95.06 90 GLU A N 1
ATOM 719 C CA . GLU A 1 90 ? 2.645 -3.578 -2.004 1.00 95.06 90 GLU A CA 1
ATOM 720 C C . GLU A 1 90 ? 3.444 -2.358 -1.533 1.00 95.06 90 GLU A C 1
ATOM 722 O O . GLU A 1 90 ? 2.961 -1.576 -0.706 1.00 95.06 90 GLU A O 1
ATOM 727 N N . GLY A 1 91 ? 4.619 -2.131 -2.129 1.00 92.88 91 GLY A N 1
ATOM 728 C CA . GLY A 1 91 ? 5.466 -0.983 -1.823 1.00 92.88 91 GLY A CA 1
ATOM 729 C C . GLY A 1 91 ? 4.737 0.347 -2.024 1.00 92.88 91 GLY A C 1
ATOM 730 O O . GLY A 1 91 ? 4.837 1.251 -1.190 1.00 92.88 91 GLY A O 1
ATOM 731 N N . ALA A 1 92 ? 3.939 0.475 -3.088 1.00 94.50 92 ALA A N 1
ATOM 732 C CA . ALA A 1 92 ? 3.141 1.672 -3.327 1.00 94.50 92 ALA A CA 1
ATOM 733 C C . ALA A 1 92 ? 2.083 1.893 -2.231 1.00 94.50 92 ALA A C 1
ATOM 735 O O . ALA A 1 92 ? 1.941 3.023 -1.750 1.00 94.50 92 ALA A O 1
ATOM 736 N N . ALA A 1 93 ? 1.376 0.844 -1.794 1.00 96.25 93 ALA A N 1
ATOM 737 C CA . ALA A 1 93 ? 0.427 0.928 -0.681 1.00 96.25 93 ALA A CA 1
ATOM 738 C C . ALA A 1 93 ? 1.119 1.376 0.613 1.00 96.25 93 ALA A C 1
ATOM 740 O O . ALA A 1 93 ? 0.644 2.292 1.295 1.00 96.25 93 ALA A O 1
ATOM 741 N N . ASP A 1 94 ? 2.272 0.783 0.918 1.00 94.56 94 ASP A N 1
ATOM 742 C CA . ASP A 1 94 ? 3.040 1.093 2.117 1.00 94.56 94 ASP A CA 1
ATOM 743 C C . ASP A 1 94 ? 3.500 2.555 2.134 1.00 94.56 94 ASP A C 1
ATOM 745 O O . ASP A 1 94 ? 3.310 3.268 3.129 1.00 94.56 94 ASP A O 1
ATOM 749 N N . VAL A 1 95 ? 4.035 3.038 1.008 1.00 93.88 95 VAL A N 1
ATOM 750 C CA . VAL A 1 95 ? 4.466 4.430 0.859 1.00 93.88 95 VAL A CA 1
ATOM 751 C C . VAL A 1 95 ? 3.292 5.398 0.990 1.00 93.88 95 VAL A C 1
ATOM 753 O O . VAL A 1 95 ? 3.414 6.404 1.692 1.00 93.88 95 VAL A O 1
ATOM 756 N N . LEU A 1 96 ? 2.142 5.104 0.379 1.00 94.75 96 LEU A N 1
ATOM 757 C CA . LEU A 1 96 ? 0.937 5.928 0.528 1.00 94.75 96 LEU A CA 1
ATOM 758 C C . LEU A 1 96 ? 0.499 6.021 1.999 1.00 94.75 96 LEU A C 1
ATOM 760 O O . LEU A 1 96 ? 0.174 7.111 2.478 1.00 94.75 96 LEU A O 1
ATOM 764 N N . GLY A 1 97 ? 0.577 4.913 2.739 1.00 93.19 97 GLY A N 1
ATOM 765 C CA . GLY A 1 97 ? 0.336 4.887 4.182 1.00 93.19 97 GLY A CA 1
ATOM 766 C C . GLY A 1 97 ? 1.341 5.715 4.989 1.00 93.19 97 GLY A C 1
ATOM 767 O O . GLY A 1 97 ? 0.960 6.361 5.962 1.00 93.19 97 GLY A O 1
ATOM 768 N N . LEU A 1 98 ? 2.618 5.730 4.591 1.00 91.50 98 LEU A N 1
ATOM 769 C CA . LEU A 1 98 ? 3.661 6.541 5.236 1.00 91.50 98 LEU A CA 1
ATOM 770 C C . LEU A 1 98 ? 3.510 8.042 4.970 1.00 91.50 98 LEU A C 1
ATOM 772 O O . LEU A 1 98 ? 3.891 8.847 5.823 1.00 91.50 98 LEU A O 1
ATOM 776 N N . ILE A 1 99 ? 2.998 8.418 3.795 1.00 92.31 99 ILE A N 1
ATOM 777 C CA . ILE A 1 99 ? 2.698 9.815 3.459 1.00 92.31 99 ILE A CA 1
ATOM 778 C C . ILE A 1 99 ? 1.481 10.296 4.256 1.00 92.31 99 ILE A C 1
ATOM 780 O O . ILE A 1 99 ? 1.469 11.434 4.722 1.00 92.31 99 ILE A O 1
ATOM 784 N N . GLY A 1 100 ? 0.475 9.435 4.440 1.00 90.69 100 GLY A N 1
ATOM 785 C CA . GLY A 1 100 ? -0.705 9.751 5.246 1.00 90.69 100 GLY A CA 1
ATOM 786 C C . GLY A 1 100 ? -1.712 10.676 4.550 1.00 90.69 100 GLY A C 1
ATOM 787 O O . GLY A 1 100 ? -2.572 11.259 5.209 1.00 90.69 100 GLY A O 1
ATOM 788 N N . ASP A 1 101 ? -1.611 10.849 3.229 1.00 92.06 101 ASP A N 1
ATOM 789 C CA . ASP A 1 101 ? -2.518 11.712 2.471 1.00 92.06 101 ASP A CA 1
ATOM 790 C C . ASP A 1 101 ? -3.881 11.025 2.271 1.00 92.06 101 ASP A C 1
ATOM 792 O O . ASP A 1 101 ? -3.984 9.937 1.698 1.00 92.06 101 ASP A O 1
ATOM 796 N N . GLN A 1 102 ? -4.956 11.686 2.710 1.00 92.88 102 GLN A N 1
ATOM 797 C CA . GLN A 1 102 ? -6.322 11.162 2.623 1.00 92.88 102 GLN A CA 1
ATOM 798 C C . GLN A 1 102 ? -6.801 10.941 1.180 1.00 92.88 102 GLN A C 1
ATOM 800 O O . GLN A 1 102 ? -7.720 10.154 0.950 1.00 92.88 102 GLN A O 1
ATOM 805 N N . THR A 1 103 ? -6.179 11.582 0.187 1.00 92.62 103 THR A N 1
ATOM 806 C CA . THR A 1 103 ? -6.497 11.359 -1.231 1.00 92.62 103 THR A CA 1
ATOM 807 C C . THR A 1 103 ? -6.196 9.929 -1.694 1.00 92.62 103 THR A C 1
ATOM 809 O O . THR A 1 103 ? -6.791 9.481 -2.674 1.00 92.62 103 THR A O 1
ATOM 812 N N . ALA A 1 104 ? -5.352 9.185 -0.968 1.00 94.00 104 ALA A N 1
ATOM 813 C CA . ALA A 1 104 ? -5.047 7.782 -1.239 1.00 94.00 104 ALA A CA 1
ATOM 814 C C . ALA A 1 104 ? -6.128 6.803 -0.750 1.00 94.00 104 ALA A C 1
ATOM 816 O O . ALA A 1 104 ? -6.172 5.667 -1.222 1.00 94.00 104 ALA A O 1
ATOM 817 N N . ILE A 1 105 ? -7.024 7.222 0.155 1.00 95.25 105 ILE A N 1
ATOM 818 C CA . ILE A 1 105 ? -8.011 6.335 0.798 1.00 95.25 105 ILE A CA 1
ATOM 819 C C . ILE A 1 105 ? -8.850 5.547 -0.223 1.00 95.25 105 ILE A C 1
ATOM 821 O O . ILE A 1 105 ? -8.939 4.329 -0.077 1.00 95.25 105 ILE A O 1
ATOM 825 N N . PRO A 1 106 ? -9.441 6.157 -1.274 1.00 96.12 106 PRO A N 1
ATOM 826 C CA . PRO A 1 106 ? -10.250 5.399 -2.229 1.00 96.12 106 PRO A CA 1
ATOM 827 C C . PRO A 1 106 ? -9.450 4.329 -2.983 1.00 96.12 106 PRO A C 1
ATOM 829 O O . PRO A 1 106 ? -9.981 3.261 -3.281 1.00 96.12 106 PRO A O 1
ATOM 832 N N . ALA A 1 107 ? -8.177 4.605 -3.282 1.00 95.94 107 ALA A N 1
ATOM 833 C CA . ALA A 1 107 ? -7.294 3.662 -3.960 1.00 95.94 107 ALA A CA 1
ATOM 834 C C . ALA A 1 107 ? -6.888 2.512 -3.031 1.00 95.94 107 ALA A C 1
ATOM 836 O O . ALA A 1 107 ? -6.960 1.354 -3.429 1.00 95.94 107 ALA A O 1
ATOM 837 N N . LEU A 1 108 ? -6.562 2.814 -1.773 1.00 96.38 108 LEU A N 1
ATOM 838 C CA . LEU A 1 108 ? -6.245 1.807 -0.761 1.00 96.38 108 LEU A CA 1
ATOM 839 C C . LEU A 1 108 ? -7.453 0.913 -0.440 1.00 96.38 108 LEU A C 1
ATOM 841 O O . LEU A 1 108 ? -7.304 -0.297 -0.339 1.00 96.38 108 LEU A O 1
ATOM 845 N N . ILE A 1 109 ? -8.672 1.465 -0.380 1.00 96.50 109 ILE A N 1
ATOM 846 C CA . ILE A 1 109 ? -9.902 0.661 -0.242 1.00 96.50 109 ILE A CA 1
ATOM 847 C C . ILE A 1 109 ? -10.074 -0.295 -1.429 1.00 96.50 109 ILE A C 1
ATOM 849 O O . ILE A 1 109 ? -10.552 -1.415 -1.259 1.00 96.50 109 ILE A O 1
ATOM 853 N N . ARG A 1 110 ? -9.697 0.126 -2.640 1.00 96.00 110 ARG A N 1
ATOM 854 C CA . ARG A 1 110 ? -9.718 -0.753 -3.813 1.00 96.00 110 ARG A CA 1
ATOM 855 C C . ARG A 1 110 ? -8.647 -1.846 -3.723 1.00 96.00 110 ARG A C 1
ATOM 857 O O . ARG A 1 110 ? -8.947 -2.973 -4.103 1.00 96.00 110 ARG A O 1
ATOM 864 N N . ALA A 1 111 ? -7.465 -1.530 -3.197 1.00 95.69 111 ALA A N 1
ATOM 865 C CA . ALA A 1 111 ? -6.370 -2.481 -2.991 1.00 95.69 111 ALA A CA 1
ATOM 866 C C . ALA A 1 111 ? -6.675 -3.556 -1.929 1.00 95.69 111 ALA A C 1
ATOM 868 O O . ALA A 1 111 ? -6.103 -4.634 -1.980 1.00 95.69 111 ALA A O 1
ATOM 869 N N . LEU A 1 112 ? -7.664 -3.353 -1.049 1.00 95.62 112 LEU A N 1
ATOM 870 C CA . LEU A 1 112 ? -8.193 -4.423 -0.180 1.00 95.62 112 LEU A CA 1
ATOM 871 C C . LEU A 1 112 ? -8.853 -5.583 -0.949 1.00 95.62 112 LEU A C 1
ATOM 873 O O . LEU A 1 112 ? -9.312 -6.541 -0.341 1.00 95.62 112 LEU A O 1
ATOM 877 N N . ARG A 1 113 ? -8.978 -5.480 -2.274 1.00 95.25 113 ARG A N 1
ATOM 878 C CA . ARG A 1 113 ? -9.499 -6.533 -3.156 1.00 95.25 113 ARG A CA 1
ATOM 879 C C . ARG A 1 113 ? -8.457 -6.989 -4.174 1.00 95.25 113 ARG A C 1
ATOM 881 O O . ARG A 1 113 ? -8.837 -7.518 -5.217 1.00 95.25 113 ARG A O 1
ATOM 888 N N . ASP A 1 114 ? -7.186 -6.694 -3.919 1.00 96.56 114 ASP A N 1
ATOM 889 C CA . ASP A 1 114 ? -6.089 -7.187 -4.743 1.00 96.56 114 ASP A CA 1
ATOM 890 C C . ASP A 1 114 ? -6.021 -8.720 -4.682 1.00 96.56 114 ASP A C 1
ATOM 892 O O . ASP A 1 114 ? -6.460 -9.339 -3.707 1.00 96.56 114 ASP A O 1
ATOM 896 N N . GLU A 1 115 ? -5.516 -9.330 -5.751 1.00 94.94 115 GLU A N 1
ATOM 897 C CA . GLU A 1 115 ? -5.355 -10.783 -5.819 1.00 94.94 115 GLU A CA 1
ATOM 898 C C . GLU A 1 115 ? -4.290 -11.280 -4.840 1.00 94.94 115 GLU A C 1
ATOM 900 O O . GLU A 1 115 ? -4.436 -12.371 -4.292 1.00 94.94 115 GLU A O 1
ATOM 905 N N . ASP A 1 116 ? -3.287 -10.447 -4.569 1.00 95.50 116 ASP A N 1
ATOM 906 C CA . ASP A 1 116 ? -2.175 -10.757 -3.684 1.00 95.50 116 ASP A CA 1
ATOM 907 C C . ASP A 1 116 ? -2.474 -10.369 -2.224 1.00 95.50 116 ASP A C 1
ATOM 909 O O . ASP A 1 116 ? -2.926 -9.257 -1.928 1.00 95.50 116 ASP A O 1
ATOM 913 N N . GLU A 1 117 ? -2.250 -11.301 -1.297 1.00 94.94 117 GLU A N 1
ATOM 914 C CA . GLU A 1 117 ? -2.493 -11.108 0.133 1.00 94.94 117 GLU A CA 1
ATOM 915 C C . GLU A 1 117 ? -1.601 -10.041 0.778 1.00 94.94 117 GLU A C 1
ATOM 917 O O . GLU A 1 117 ? -2.086 -9.299 1.637 1.00 94.94 117 GLU A O 1
ATOM 922 N N . PHE A 1 118 ? -0.349 -9.886 0.339 1.00 94.38 118 PHE A N 1
ATOM 923 C CA . PHE A 1 118 ? 0.571 -8.889 0.888 1.00 94.38 118 PHE A CA 1
ATOM 924 C C . PHE A 1 118 ? 0.151 -7.480 0.477 1.00 94.38 118 PHE A C 1
ATOM 926 O O . PHE A 1 118 ? 0.161 -6.558 1.299 1.00 94.38 118 PHE A O 1
ATOM 933 N N . VAL A 1 119 ? -0.330 -7.307 -0.758 1.00 95.56 119 VAL A N 1
ATO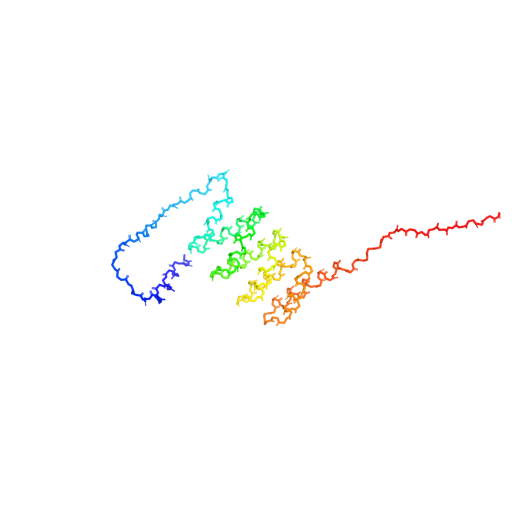M 934 C CA . VAL A 1 119 ? -0.925 -6.038 -1.201 1.00 95.56 119 VAL A CA 1
ATOM 935 C C . VAL A 1 119 ? -2.165 -5.699 -0.367 1.00 95.56 119 VAL A C 1
ATOM 937 O O . VAL A 1 119 ? -2.304 -4.555 0.089 1.00 95.56 119 VAL A O 1
ATOM 940 N N . ARG A 1 120 ? -3.050 -6.677 -0.109 1.00 97.31 120 ARG A N 1
ATOM 941 C CA . ARG A 1 120 ? -4.233 -6.475 0.749 1.00 97.31 120 ARG A CA 1
ATOM 942 C C . ARG A 1 120 ? -3.835 -6.101 2.177 1.00 97.31 120 ARG A C 1
ATOM 944 O O . ARG A 1 120 ? -4.374 -5.136 2.726 1.00 97.31 120 ARG A O 1
ATOM 951 N N . GLU A 1 121 ? -2.869 -6.800 2.769 1.00 95.75 121 GLU A N 1
ATOM 952 C CA . GLU A 1 121 ? -2.374 -6.521 4.121 1.00 95.75 121 GLU A CA 1
ATOM 953 C C . GLU A 1 121 ? -1.744 -5.120 4.207 1.00 95.75 121 GLU A C 1
ATOM 955 O O . GLU A 1 121 ? -2.050 -4.331 5.109 1.00 95.75 121 GLU A O 1
ATOM 960 N N . SER A 1 122 ? -0.909 -4.753 3.236 1.00 95.25 122 SER A N 1
ATOM 961 C CA . SER A 1 122 ? -0.301 -3.424 3.148 1.00 95.25 122 SER A CA 1
ATOM 962 C C . SER A 1 122 ? -1.339 -2.319 2.987 1.00 95.25 122 SER A C 1
ATOM 964 O O . SER A 1 122 ? -1.225 -1.275 3.637 1.00 95.25 122 SER A O 1
ATOM 966 N N . ALA A 1 123 ? -2.413 -2.554 2.231 1.00 96.75 123 ALA A N 1
ATOM 967 C CA . ALA A 1 123 ? -3.535 -1.626 2.150 1.00 96.75 123 ALA A CA 1
ATOM 968 C C . ALA A 1 123 ? -4.248 -1.448 3.505 1.00 96.75 123 ALA A C 1
ATOM 970 O O . ALA A 1 123 ? -4.535 -0.311 3.893 1.00 96.75 123 ALA A O 1
ATOM 971 N N . VAL A 1 124 ? -4.474 -2.528 4.266 1.00 97.06 124 VAL A N 1
ATOM 972 C CA . VAL A 1 124 ? -5.025 -2.461 5.634 1.00 97.06 124 VAL A CA 1
ATOM 973 C C . VAL A 1 124 ? -4.136 -1.606 6.539 1.00 97.06 124 VAL A C 1
ATOM 975 O O . VAL A 1 124 ? -4.616 -0.656 7.169 1.00 97.06 124 VAL A O 1
ATOM 978 N N . ARG A 1 125 ? -2.830 -1.896 6.575 1.00 95.06 125 ARG A N 1
ATOM 979 C CA . ARG A 1 125 ? -1.859 -1.160 7.401 1.00 95.06 125 ARG A CA 1
ATOM 980 C C . ARG A 1 125 ? -1.799 0.315 7.005 1.00 95.06 125 ARG A C 1
ATOM 982 O O . ARG A 1 125 ? -1.803 1.187 7.875 1.00 95.06 125 ARG A O 1
ATOM 989 N N . ALA A 1 126 ? -1.795 0.615 5.708 1.00 95.69 126 ALA A N 1
ATOM 990 C CA . ALA A 1 126 ? -1.784 1.979 5.189 1.00 95.69 126 ALA A CA 1
ATOM 991 C C . ALA A 1 126 ? -3.046 2.767 5.577 1.00 95.69 126 ALA A C 1
ATOM 993 O O . ALA A 1 126 ? -2.941 3.906 6.036 1.00 95.69 126 ALA A O 1
ATOM 994 N N . LEU A 1 127 ? -4.231 2.158 5.468 1.00 95.12 127 LEU A N 1
ATOM 995 C CA . LEU A 1 127 ? -5.490 2.765 5.915 1.00 95.12 127 LEU A CA 1
ATOM 996 C C . LEU A 1 127 ? -5.492 3.041 7.424 1.00 95.12 127 LEU A C 1
ATOM 998 O O . LEU A 1 127 ? -5.989 4.087 7.848 1.00 95.12 127 LEU A O 1
ATOM 1002 N N . GLY A 1 128 ? -4.904 2.144 8.220 1.00 92.94 128 GLY A N 1
ATOM 1003 C CA . GLY A 1 128 ? -4.708 2.345 9.655 1.00 92.94 128 GLY A CA 1
ATOM 1004 C C . GLY A 1 128 ? -3.789 3.520 9.976 1.00 92.94 128 GLY A C 1
ATOM 1005 O O . GLY A 1 128 ? -4.150 4.371 10.786 1.00 92.94 128 GLY A O 1
ATOM 1006 N N . ARG A 1 129 ? -2.648 3.630 9.280 1.00 92.56 129 ARG A N 1
ATOM 1007 C CA . ARG A 1 129 ? -1.705 4.755 9.425 1.00 92.56 129 ARG A CA 1
ATOM 1008 C C . ARG A 1 129 ? -2.336 6.103 9.065 1.00 92.56 129 ARG A C 1
ATOM 1010 O O . ARG A 1 129 ? -2.048 7.096 9.728 1.00 92.56 129 ARG A O 1
ATOM 1017 N N . ILE A 1 130 ? -3.197 6.144 8.044 1.00 92.62 130 ILE A N 1
ATOM 1018 C CA . ILE A 1 130 ? -3.930 7.365 7.660 1.00 92.62 130 ILE A CA 1
ATOM 1019 C C . ILE A 1 130 ? -4.954 7.761 8.735 1.00 92.62 130 ILE A C 1
ATOM 1021 O O . ILE A 1 130 ? -5.214 8.949 8.930 1.00 92.62 130 ILE A O 1
ATOM 1025 N N . GLY A 1 131 ? -5.544 6.791 9.440 1.00 87.31 131 GLY A N 1
ATOM 1026 C CA . GLY A 1 131 ? -6.394 7.067 10.598 1.00 87.31 131 GLY A CA 1
ATOM 1027 C C . GLY A 1 131 ? -7.775 7.646 10.272 1.00 87.31 131 GLY A C 1
ATOM 1028 O O . GLY A 1 131 ? -8.385 8.291 11.122 1.00 87.31 131 GLY A O 1
ATOM 1029 N N . SER A 1 132 ? -8.277 7.477 9.044 1.00 85.31 132 SER A N 1
ATOM 1030 C CA . SER A 1 132 ? -9.574 8.038 8.641 1.00 85.31 132 SER A CA 1
ATOM 1031 C C . SER A 1 132 ? -10.731 7.092 8.948 1.00 85.31 132 SER A C 1
ATOM 1033 O O . SER A 1 132 ? -10.754 5.965 8.469 1.00 85.31 132 SER A O 1
ATOM 1035 N N . ASN A 1 133 ? -11.777 7.589 9.615 1.00 85.56 133 ASN A N 1
ATOM 1036 C CA . ASN A 1 133 ? -13.013 6.830 9.862 1.00 85.56 133 ASN A CA 1
ATOM 1037 C C . ASN A 1 133 ? -13.711 6.355 8.575 1.00 85.56 133 ASN A C 1
ATOM 1039 O O . ASN A 1 133 ? -14.551 5.459 8.619 1.00 85.56 133 ASN A O 1
ATOM 1043 N N . GLN A 1 134 ? -13.374 6.941 7.422 1.00 87.38 134 GLN A N 1
ATOM 1044 C CA . GLN A 1 134 ? -13.902 6.518 6.125 1.00 87.38 134 GLN A CA 1
ATOM 1045 C C . GLN A 1 134 ? -13.463 5.099 5.738 1.00 87.38 134 GLN A C 1
ATOM 1047 O O . GLN A 1 134 ? -14.126 4.474 4.915 1.00 87.38 134 GLN A O 1
ATOM 1052 N N . SER A 1 135 ? -12.369 4.589 6.314 1.00 89.50 135 SER A N 1
ATOM 1053 C CA . SER A 1 135 ? -11.869 3.241 6.040 1.00 89.50 135 SER A CA 1
ATOM 1054 C C . SER A 1 135 ? -12.532 2.159 6.896 1.00 89.50 135 SER A C 1
ATOM 1056 O O . SER A 1 135 ? -12.442 0.992 6.528 1.00 89.50 135 SER A O 1
ATOM 1058 N N . ILE A 1 136 ? -13.243 2.516 7.977 1.00 91.00 136 ILE A N 1
ATOM 1059 C CA . ILE A 1 136 ? -13.825 1.554 8.933 1.00 91.00 136 ILE A CA 1
ATOM 1060 C C . ILE A 1 136 ? -14.695 0.494 8.238 1.00 91.00 136 ILE A C 1
ATOM 1062 O O . ILE A 1 136 ? -14.408 -0.685 8.425 1.00 91.00 136 ILE A O 1
ATOM 1066 N N . PRO A 1 137 ? -15.670 0.841 7.369 1.00 92.75 137 PRO A N 1
ATOM 1067 C CA . PRO A 1 137 ? -16.497 -0.179 6.719 1.00 92.75 137 PRO A CA 1
ATOM 1068 C C . PRO A 1 137 ? -15.696 -1.126 5.816 1.00 92.75 137 PRO A C 1
ATOM 1070 O O . PRO A 1 137 ? -16.073 -2.278 5.624 1.00 92.75 137 PRO A O 1
ATOM 1073 N N . ALA A 1 138 ? -14.597 -0.642 5.232 1.00 92.25 138 ALA A N 1
ATOM 1074 C CA . ALA A 1 138 ? -13.732 -1.451 4.382 1.00 92.25 138 ALA A CA 1
ATOM 1075 C C . ALA A 1 138 ? -12.822 -2.369 5.218 1.00 92.25 138 ALA A C 1
ATOM 1077 O O . ALA A 1 138 ? -12.626 -3.529 4.869 1.00 92.25 138 ALA A O 1
ATOM 1078 N N . LEU A 1 139 ? -12.331 -1.882 6.359 1.00 92.94 139 LEU A N 1
ATOM 1079 C CA . LEU A 1 139 ? -11.569 -2.672 7.325 1.00 92.94 139 LEU A CA 1
ATOM 1080 C C . LEU A 1 139 ? -12.432 -3.757 7.991 1.00 92.94 139 LEU A C 1
ATOM 1082 O O . LEU A 1 139 ? -11.956 -4.864 8.212 1.00 92.94 139 LEU A O 1
ATOM 1086 N N . GLU A 1 140 ? -13.712 -3.481 8.261 1.00 93.62 140 GLU A N 1
ATOM 1087 C CA . GLU A 1 140 ? -14.664 -4.491 8.749 1.00 93.62 140 GLU A CA 1
ATOM 1088 C C . GLU A 1 140 ? -14.870 -5.625 7.738 1.00 93.62 140 GLU A C 1
ATOM 1090 O O . GLU A 1 140 ? -15.014 -6.780 8.134 1.00 93.62 140 GLU A O 1
ATOM 1095 N N . GLN A 1 141 ? -14.843 -5.321 6.435 1.00 93.12 141 GLN A N 1
ATOM 1096 C CA . GLN A 1 141 ? -14.870 -6.349 5.388 1.00 93.12 141 GLN A CA 1
ATOM 1097 C C . GLN A 1 141 ? -13.580 -7.178 5.380 1.00 93.12 141 GLN A C 1
ATOM 1099 O O . GLN A 1 141 ? -13.659 -8.396 5.254 1.00 93.12 141 GLN A O 1
ATOM 1104 N N . ALA A 1 142 ? -12.417 -6.550 5.583 1.00 93.00 142 ALA A N 1
ATOM 1105 C CA . ALA A 1 142 ? -11.124 -7.240 5.635 1.00 93.00 142 ALA A CA 1
ATOM 1106 C 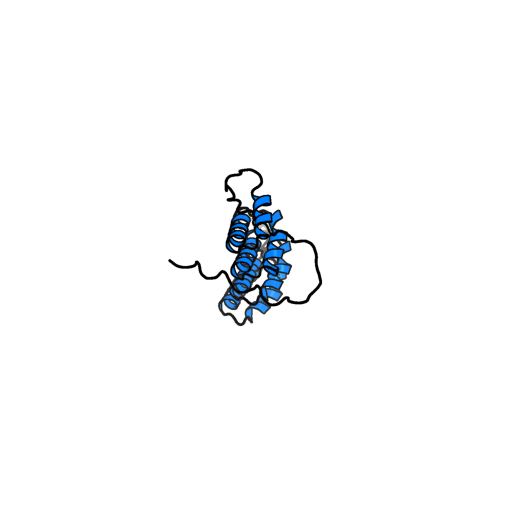C . ALA A 1 142 ? -10.992 -8.225 6.819 1.00 93.00 142 ALA A C 1
ATOM 1108 O O . ALA A 1 142 ? -10.183 -9.144 6.771 1.00 93.00 142 ALA A O 1
ATOM 1109 N N . LEU A 1 143 ? -11.833 -8.119 7.858 1.00 94.19 143 LEU A N 1
ATOM 1110 C CA . LEU A 1 143 ? -11.923 -9.142 8.914 1.00 94.19 143 LEU A CA 1
ATOM 1111 C C . LEU A 1 143 ? -12.438 -10.499 8.415 1.00 94.19 143 LEU A C 1
ATOM 1113 O O . LEU A 1 143 ? -12.316 -11.495 9.127 1.00 94.19 143 LEU A O 1
ATOM 1117 N N . GLN A 1 144 ? -13.063 -10.528 7.240 1.00 95.06 144 GLN A N 1
ATOM 1118 C CA . GLN A 1 144 ? -13.573 -11.734 6.592 1.00 95.06 144 GLN A CA 1
ATOM 1119 C C . GLN A 1 144 ? -12.696 -12.158 5.404 1.00 95.06 144 GLN A C 1
ATOM 1121 O O . GLN A 1 144 ? -13.156 -12.946 4.584 1.00 95.06 144 GLN A O 1
ATOM 1126 N N . ASP A 1 145 ? -11.477 -11.618 5.280 1.00 96.25 145 ASP A N 1
ATOM 1127 C CA . ASP A 1 145 ? -10.536 -12.019 4.229 1.00 96.25 145 ASP A CA 1
ATOM 1128 C C . ASP A 1 145 ? -10.141 -13.497 4.372 1.00 96.25 145 ASP A C 1
ATOM 1130 O O . ASP A 1 145 ? -10.129 -14.048 5.479 1.00 96.25 145 ASP A O 1
ATOM 1134 N N . ASP A 1 146 ? -9.812 -14.138 3.252 1.00 94.38 146 ASP A N 1
ATOM 1135 C CA . ASP A 1 146 ? -9.377 -15.534 3.229 1.00 94.38 146 ASP A CA 1
ATOM 1136 C C . ASP A 1 146 ? -8.004 -15.699 3.901 1.00 94.38 146 ASP A C 1
ATOM 1138 O O . ASP A 1 146 ? -7.764 -16.699 4.590 1.00 94.38 146 ASP A O 1
ATOM 1142 N N . ASP A 1 147 ? -7.133 -14.694 3.779 1.00 96.19 147 ASP A N 1
ATOM 1143 C CA . ASP A 1 147 ? -5.803 -14.703 4.378 1.00 96.19 147 ASP A CA 1
ATOM 1144 C C . ASP A 1 147 ? -5.823 -14.347 5.876 1.00 96.19 147 ASP A C 1
ATOM 1146 O O . ASP A 1 147 ? -6.546 -13.463 6.338 1.00 96.19 147 ASP A O 1
ATOM 1150 N N . GLU A 1 148 ? -5.018 -15.059 6.664 1.00 94.19 148 GLU A N 1
ATOM 1151 C CA . GLU A 1 148 ? -4.936 -14.851 8.111 1.00 94.19 148 GLU A CA 1
ATOM 1152 C C . GLU A 1 148 ? -4.239 -13.540 8.486 1.00 94.19 148 GLU A C 1
ATOM 1154 O O . GLU A 1 148 ? -4.743 -12.827 9.357 1.00 94.19 148 GLU A O 1
ATOM 1159 N N . GLY A 1 149 ? -3.152 -13.183 7.798 1.00 91.00 149 GLY A N 1
ATOM 1160 C CA . GLY A 1 149 ? -2.405 -11.949 8.040 1.00 91.00 149 GLY A CA 1
ATOM 1161 C C . GLY A 1 149 ? -3.249 -10.705 7.770 1.00 91.00 149 GLY A C 1
ATOM 1162 O O . GLY A 1 149 ? -3.271 -9.773 8.582 1.00 91.00 149 GLY A O 1
ATOM 1163 N N . VAL A 1 150 ? -4.045 -10.720 6.697 1.00 93.31 150 VAL A N 1
ATOM 1164 C CA . VAL A 1 150 ? -4.997 -9.641 6.387 1.00 93.31 150 VAL A CA 1
ATOM 1165 C C . VAL A 1 150 ? -6.041 -9.488 7.500 1.00 93.31 150 VAL A C 1
ATOM 1167 O O . VAL A 1 150 ? -6.280 -8.368 7.969 1.00 93.31 150 VAL A O 1
ATOM 1170 N N . ARG A 1 151 ? -6.633 -10.594 7.980 1.00 96.06 151 ARG A N 1
ATOM 1171 C CA . ARG A 1 151 ? -7.626 -10.558 9.072 1.00 96.06 151 ARG A CA 1
ATOM 1172 C C . ARG A 1 151 ? -7.035 -10.030 10.377 1.00 96.06 151 ARG A C 1
ATOM 1174 O O . ARG A 1 151 ? -7.669 -9.212 11.050 1.00 96.06 151 ARG A O 1
ATOM 1181 N N . GLU A 1 152 ? -5.841 -10.489 10.749 1.00 94.31 152 GLU A N 1
ATOM 1182 C CA . GLU A 1 152 ? -5.146 -10.047 11.962 1.00 94.31 152 GLU A CA 1
ATOM 1183 C C . GLU A 1 152 ? -4.800 -8.557 11.903 1.00 94.31 152 GLU A C 1
ATOM 1185 O O . GLU A 1 152 ? -5.106 -7.809 12.840 1.00 94.31 152 GLU A O 1
ATOM 1190 N N . SER A 1 153 ? -4.243 -8.107 10.776 1.00 93.19 153 SER A N 1
ATOM 1191 C CA . SER A 1 153 ? -3.955 -6.694 10.529 1.00 93.19 153 SER A CA 1
ATOM 1192 C C . SER A 1 153 ? -5.222 -5.841 10.616 1.00 93.19 153 SER A C 1
ATOM 1194 O O . SER A 1 153 ? -5.215 -4.786 11.256 1.00 93.19 153 SER A O 1
ATOM 1196 N N . ALA A 1 154 ? -6.342 -6.305 10.054 1.00 93.94 154 ALA A N 1
ATOM 1197 C CA . ALA A 1 154 ? -7.609 -5.576 10.093 1.00 93.94 154 ALA A CA 1
ATOM 1198 C C . ALA A 1 154 ? -8.154 -5.457 11.524 1.00 93.94 154 ALA A C 1
ATOM 1200 O O . ALA A 1 154 ? -8.557 -4.369 11.947 1.00 93.94 154 ALA A O 1
ATOM 1201 N N . ALA A 1 155 ? -8.106 -6.541 12.303 1.00 93.69 155 ALA A N 1
ATOM 1202 C CA . ALA A 1 155 ? -8.501 -6.537 13.711 1.00 93.69 155 ALA A CA 1
ATOM 1203 C C . ALA A 1 155 ? -7.630 -5.597 14.553 1.00 93.69 155 ALA A C 1
ATOM 1205 O O . ALA A 1 155 ? -8.154 -4.856 15.393 1.00 93.69 155 ALA A O 1
ATOM 1206 N N . HIS A 1 156 ? -6.317 -5.595 14.315 1.00 92.44 156 HIS A N 1
ATOM 1207 C CA . HIS A 1 156 ? -5.393 -4.697 14.996 1.00 92.44 156 HIS A CA 1
ATOM 1208 C C . HIS A 1 156 ? -5.713 -3.230 14.691 1.00 92.44 156 HIS A C 1
ATOM 1210 O O . HIS A 1 156 ? -5.935 -2.442 15.612 1.00 92.44 156 HIS A O 1
ATOM 1216 N N . VAL A 1 157 ? -5.815 -2.877 13.407 1.00 93.19 157 VAL A N 1
ATOM 1217 C CA . VAL A 1 157 ? -6.101 -1.505 12.968 1.00 93.19 157 VAL A CA 1
ATOM 1218 C C . VAL A 1 157 ? -7.454 -1.021 13.496 1.00 93.19 157 VAL A C 1
ATOM 1220 O O . VAL A 1 157 ? -7.547 0.083 14.029 1.00 93.19 157 VAL A O 1
ATOM 1223 N N . LEU A 1 158 ? -8.510 -1.836 13.418 1.00 91.50 158 LEU A N 1
ATOM 1224 C CA . LEU A 1 158 ? -9.829 -1.460 13.941 1.00 91.50 158 LEU A CA 1
ATOM 1225 C C . LEU A 1 158 ? -9.807 -1.220 15.452 1.00 91.50 158 LEU A C 1
ATOM 1227 O O . LEU A 1 158 ? -10.440 -0.280 15.937 1.00 91.50 158 LEU A O 1
ATOM 1231 N N . LYS A 1 159 ? -9.056 -2.032 16.204 1.00 90.06 159 LYS A N 1
ATOM 1232 C CA . LYS A 1 159 ? -8.866 -1.823 17.641 1.00 90.06 159 LYS A CA 1
ATOM 1233 C C . LYS A 1 159 ? -8.161 -0.498 17.925 1.00 90.06 159 LYS A C 1
ATOM 1235 O O . LYS A 1 159 ? -8.562 0.189 18.861 1.00 90.06 159 LYS A O 1
ATOM 1240 N N . GLU A 1 160 ? -7.149 -0.129 17.145 1.00 87.94 160 GLU A N 1
ATOM 1241 C CA . GLU A 1 160 ? -6.456 1.155 17.294 1.00 87.94 160 GLU A CA 1
ATOM 1242 C C . GLU A 1 160 ? -7.377 2.338 16.976 1.00 87.94 160 GLU A C 1
ATOM 1244 O O . GLU A 1 160 ? -7.489 3.256 17.790 1.00 87.94 160 GLU A O 1
ATOM 1249 N N . LEU A 1 161 ? -8.110 2.294 15.859 1.00 84.62 161 LEU A N 1
ATOM 1250 C CA . LEU A 1 161 ? -9.043 3.359 15.470 1.00 84.62 161 LEU A CA 1
ATOM 1251 C C . LEU A 1 161 ? -10.180 3.532 16.489 1.00 84.62 161 LEU A C 1
ATOM 1253 O O . LEU A 1 161 ? -10.521 4.655 16.864 1.00 84.62 161 LEU A O 1
ATOM 1257 N N . ASN A 1 162 ? -10.733 2.427 16.993 1.00 78.88 162 ASN A N 1
ATOM 1258 C CA . ASN A 1 162 ? -11.783 2.460 18.011 1.00 78.88 162 ASN A CA 1
ATOM 1259 C C . ASN A 1 162 ? -11.235 2.827 19.404 1.00 78.88 162 ASN A C 1
ATOM 1261 O O . ASN A 1 162 ? -11.899 3.506 20.187 1.00 78.88 162 ASN A O 1
ATOM 1265 N N . GLY A 1 163 ? -9.997 2.433 19.709 1.00 72.38 163 GLY A N 1
ATOM 1266 C CA . GLY A 1 163 ? -9.280 2.827 20.921 1.00 72.38 163 GLY A CA 1
ATOM 1267 C C . GLY A 1 163 ? -9.025 4.334 20.975 1.00 72.38 163 GLY A C 1
ATOM 1268 O O . GLY A 1 163 ? -9.256 4.954 22.012 1.00 72.38 163 GLY A O 1
ATOM 1269 N N . LEU A 1 164 ? -8.657 4.950 19.848 1.00 57.06 164 LEU A N 1
ATOM 1270 C CA . LEU A 1 164 ? -8.533 6.407 19.715 1.00 57.06 164 LEU A CA 1
ATOM 1271 C C . LEU A 1 164 ? -9.876 7.135 19.896 1.00 57.06 164 LEU A C 1
ATOM 1273 O O . LEU A 1 164 ? -9.899 8.260 20.393 1.00 57.06 164 LEU A O 1
ATOM 1277 N N . MET A 1 165 ? -10.996 6.486 19.565 1.00 56.38 165 MET A N 1
ATOM 1278 C CA . MET A 1 165 ? -12.347 7.015 19.792 1.00 56.38 165 MET A CA 1
ATOM 1279 C C . MET A 1 165 ? -12.805 6.892 21.259 1.00 56.38 165 MET A C 1
ATOM 1281 O O . MET A 1 165 ? -13.746 7.570 21.668 1.00 56.38 165 MET A O 1
ATOM 1285 N N . SER A 1 166 ? -12.131 6.063 22.067 1.00 47.31 166 SER A N 1
ATOM 1286 C CA . SER A 1 166 ? -12.510 5.763 23.456 1.00 47.31 166 SER A CA 1
ATOM 1287 C C . SER A 1 166 ? -11.909 6.695 24.519 1.00 47.31 166 SER A C 1
ATOM 1289 O O . SER A 1 166 ? -12.230 6.542 25.698 1.00 47.31 166 SER A O 1
ATOM 1291 N N . LEU A 1 167 ? -11.069 7.672 24.144 1.00 39.56 167 LEU A N 1
ATOM 1292 C CA . LEU A 1 167 ? -10.606 8.688 25.094 1.00 39.56 167 LEU A CA 1
ATOM 1293 C C . LEU A 1 167 ? -11.721 9.721 25.342 1.00 39.56 167 LEU A C 1
ATOM 1295 O O . LEU A 1 167 ? -12.093 10.444 24.412 1.00 39.56 167 LEU A O 1
ATOM 1299 N N . PRO A 1 168 ? -12.250 9.842 26.575 1.00 44.03 168 PRO A N 1
ATOM 1300 C CA . PRO A 1 168 ? -13.209 10.887 26.889 1.00 44.03 168 PRO A CA 1
ATOM 1301 C C . PRO A 1 168 ? -12.523 12.250 26.744 1.00 44.03 168 PRO A C 1
ATOM 1303 O O . PRO A 1 168 ? -11.472 12.505 27.333 1.00 44.03 168 PRO A O 1
ATOM 1306 N N . GLN A 1 169 ? -13.133 13.146 25.968 1.00 46.75 169 GLN A N 1
ATOM 1307 C CA . GLN A 1 169 ? -12.868 14.584 26.029 1.00 46.75 169 GLN A CA 1
ATOM 1308 C C . GLN A 1 169 ? -13.419 15.114 27.365 1.00 46.75 169 GLN A C 1
ATOM 1310 O O . GLN A 1 169 ? -14.397 15.861 27.393 1.00 46.75 169 GLN A O 1
ATOM 1315 N N . ASP A 1 170 ? -12.824 14.701 28.486 1.00 40.62 170 ASP A N 1
ATOM 1316 C CA . ASP A 1 170 ? -13.104 15.284 29.795 1.00 40.62 170 ASP A CA 1
ATOM 1317 C C . ASP A 1 170 ? -12.464 16.674 29.834 1.00 40.62 170 ASP A C 1
ATOM 1319 O O . ASP A 1 170 ? -11.334 16.883 30.269 1.00 40.62 170 ASP A O 1
ATOM 1323 N N . ASN A 1 171 ? -13.216 17.640 29.315 1.00 42.75 171 ASN A N 1
ATOM 1324 C CA . ASN A 1 171 ? -13.019 19.063 29.516 1.00 42.75 171 ASN A CA 1
ATOM 1325 C C . ASN A 1 171 ? -13.203 19.378 31.013 1.00 42.75 171 ASN A C 1
ATOM 1327 O O . ASN A 1 171 ? -14.335 19.297 31.501 1.00 42.75 171 ASN A O 1
ATOM 1331 N N . PRO A 1 172 ? -12.164 19.765 31.779 1.00 45.28 172 PRO A N 1
ATOM 1332 C CA . PRO A 1 172 ? -12.360 20.127 33.169 1.00 45.28 172 PRO A CA 1
ATOM 1333 C C . PRO A 1 172 ? -12.817 21.588 33.229 1.00 45.28 172 PRO A C 1
ATOM 1335 O O . PRO A 1 172 ? -12.045 22.477 33.584 1.00 45.28 172 PRO A O 1
ATOM 1338 N N . VAL A 1 173 ? -14.084 21.857 32.900 1.00 49.97 173 VAL A N 1
ATOM 1339 C CA . VAL A 1 173 ? -14.711 23.138 33.240 1.00 49.97 173 VAL A CA 1
ATOM 1340 C C . VAL A 1 173 ? -15.849 22.931 34.227 1.00 49.97 173 VAL A C 1
ATOM 1342 O O . VAL A 1 173 ? -16.854 22.286 33.946 1.00 49.97 173 VAL A O 1
ATOM 1345 N N . SER A 1 174 ? -15.686 23.646 35.340 1.00 47.66 174 SER A N 1
ATOM 1346 C CA . SER A 1 174 ? -16.682 24.084 36.319 1.00 47.66 174 SER A CA 1
ATOM 1347 C C . SER A 1 174 ? -17.038 23.129 37.460 1.00 47.66 174 SER A C 1
ATOM 1349 O O . SER A 1 174 ? -17.391 21.973 37.273 1.00 47.66 174 SER A O 1
ATOM 1351 N N . GLY A 1 175 ? -17.002 23.687 38.677 1.00 47.97 175 GLY A N 1
ATOM 1352 C CA . GLY A 1 175 ? -17.808 23.169 39.779 1.00 47.97 175 GLY A CA 1
ATOM 1353 C C . GLY A 1 175 ? -17.103 22.911 41.108 1.00 47.97 175 GLY A C 1
ATOM 1354 O O . GLY A 1 175 ? -17.372 21.895 41.736 1.00 47.97 175 GLY A O 1
ATOM 1355 N N . ARG A 1 176 ? -16.257 23.818 41.615 1.00 41.78 176 ARG A N 1
ATOM 1356 C CA . ARG A 1 176 ? -16.076 23.921 43.079 1.00 41.78 176 ARG A CA 1
ATOM 1357 C C . ARG A 1 176 ? -16.720 25.191 43.603 1.00 41.78 176 ARG A C 1
ATOM 1359 O O . ARG A 1 176 ? -16.049 26.149 43.965 1.00 41.78 176 ARG A O 1
ATOM 1366 N N . SER A 1 177 ? -18.042 25.147 43.712 1.00 52.94 177 SER A N 1
ATOM 1367 C CA . SER A 1 177 ? -18.733 25.843 44.789 1.00 52.94 177 SER A CA 1
ATOM 1368 C C . SER A 1 177 ? -18.408 25.115 46.097 1.00 52.94 177 SER A C 1
ATOM 1370 O O . SER A 1 177 ? -18.939 24.039 46.370 1.00 52.94 177 SER A O 1
ATOM 1372 N N . ARG A 1 178 ? -17.526 25.683 46.918 1.00 50.09 178 ARG A N 1
ATOM 1373 C CA . ARG A 1 178 ? -17.605 25.474 48.367 1.00 50.09 178 ARG A CA 1
ATOM 1374 C C . ARG A 1 178 ? -17.952 26.803 49.002 1.00 50.09 178 ARG A C 1
ATOM 1376 O O . ARG A 1 178 ? -17.102 27.638 49.281 1.00 50.09 178 ARG A O 1
ATOM 1383 N N . SER A 1 179 ? -19.259 26.957 49.138 1.00 50.91 179 SER A N 1
ATOM 1384 C CA . SER A 1 179 ? -19.934 27.770 50.130 1.00 50.91 179 SER A CA 1
ATOM 1385 C C . SER A 1 179 ? -19.250 27.672 51.496 1.00 50.91 179 SER A C 1
ATOM 1387 O O . SER A 1 179 ? -19.102 26.590 52.062 1.00 50.91 179 SER A O 1
ATOM 1389 N N . SER A 1 180 ? -18.829 28.838 51.975 1.00 51.44 180 SER A N 1
ATOM 1390 C CA . SER A 1 180 ? -19.029 29.350 53.332 1.00 51.44 180 SER A CA 1
ATOM 1391 C C . SER A 1 180 ? -19.686 28.407 54.350 1.00 51.44 180 SER A C 1
ATOM 1393 O O . SER A 1 180 ? -20.883 28.145 54.257 1.00 51.44 180 SER A O 1
ATOM 1395 N N . CYS A 1 181 ? -18.935 28.070 55.397 1.00 43.69 181 CYS A N 1
ATOM 1396 C CA . CYS A 1 181 ? -19.435 28.016 56.771 1.00 43.69 181 CYS A CA 1
ATOM 1397 C C . CYS A 1 181 ? -18.326 28.556 57.689 1.00 43.69 181 CYS A C 1
ATOM 1399 O O . CYS A 1 181 ? -17.309 27.897 57.886 1.00 43.69 181 CYS A O 1
ATOM 1401 N N . GLY A 1 182 ? -18.515 29.779 58.182 1.00 49.44 182 GLY A N 1
ATOM 1402 C CA . GLY A 1 182 ? -18.078 30.171 59.528 1.00 49.44 182 GLY A CA 1
ATOM 1403 C C . GLY A 1 182 ? -19.300 30.129 60.460 1.00 49.44 182 GLY A C 1
ATOM 1404 O O . GLY A 1 182 ? -20.350 29.639 60.024 1.00 49.44 182 GLY A O 1
ATOM 1405 N N . PRO A 1 183 ? -19.251 30.714 61.665 1.00 59.28 183 PRO A N 1
ATOM 1406 C CA . PRO A 1 183 ? -18.114 31.312 62.368 1.00 59.28 183 PRO A CA 1
ATOM 1407 C C . PRO A 1 183 ? -17.400 30.347 63.328 1.00 59.28 183 PRO A C 1
ATOM 1409 O O . PRO A 1 183 ? -17.988 29.303 63.686 1.00 59.28 183 PRO A O 1
#

Sequence (183 aa):
MNRIIYYLRRWVVFLCVCSMSLVMLWTIPSAGADLNHKGDNLTTLLKELEYPDEDIREDAVTALGKLRDSRVVKPLILVLLTDPVEDIREGAADVLGLIGDQTAIPALIRALRDEDEFVRESAVRALGRIGSNQSIPALEQALQDDDEGVRESAAHVLKELNGLMSLPQDNPVSGRSRSSCGP

Solvent-accessible surface area (backbone atoms only — not comparable to full-atom values): 11328 Å² total; per-residue (Å²): 141,86,85,89,71,82,86,84,88,87,88,84,88,84,89,77,88,81,82,93,83,80,85,77,77,79,71,77,78,89,66,85,76,77,93,76,64,99,72,61,61,66,65,54,37,61,52,32,60,72,46,93,50,63,68,50,27,41,53,22,49,57,53,51,45,75,64,58,51,80,84,49,51,66,62,35,50,49,39,43,74,64,52,89,47,61,71,49,21,21,49,25,30,40,34,48,19,71,57,41,54,72,87,47,49,71,54,37,61,54,30,60,68,46,93,46,63,62,32,21,30,26,15,44,54,16,49,42,62,47,64,51,78,83,45,49,73,56,38,62,53,33,55,69,46,91,48,65,68,32,20,51,50,21,52,52,36,50,50,50,59,52,52,68,68,64,62,78,86,77,70,94,74,88,84,83,83,77,78,86,81,79,135

Radius of gyration: 24.74 Å; Cα contacts (8 Å, |Δi|>4): 187; chains: 1; bounding box: 45×49×107 Å

=== Feature glossary ===
Key to the feature types in this record:

Secondary structure (8-state, DSSP). Secondary structure is the local, repeating backbone conformation. DSSP classifies it into eight states by reading the hydrogen-bond network: three helix types (H, G, I), two β types (E, B), two non-regular types (T, S), and unstructured coil (-).

Backbone torsions (φ/ψ). Backbone dihedral angles. Every residue except chain termini has a φ (preceding-C → N → Cα → C) and a ψ (N → Cα → C → next-N). They are reported in degrees following the IUPAC sign convention. Secondary structure is essentially a statement about which (φ, ψ) basin each residue occupies.

Predicted aligned error. Predicted Aligned Error (PAE) is an AlphaFold confidence matrix: entry (i, j) is the expected error in the position of residue j, in ångströms, when the prediction is superimposed on the true structure at residue i. Low PAE within a block of residues means that block is internally rigid and well-predicted; high PAE between two blocks means their relative placement is uncertain even if each block individually is confident.

B-factor. B-factor (Debye–Waller factor) reflects atomic displacement in the crystal lattice. It is an experimental observable (units Å²), not a prediction; low values mean the atom is pinned down, high values mean it moves or is heterogeneous across the crystal.

Secondary structure (3-state, P-SEA). Three-state secondary structure (P-SEA) collapses the eight DSSP classes into helix (a), strand (b), and coil (c). P-SEA assigns these from Cα geometry alone — distances and angles — without requiring backbone oxygens, so it works on any Cα trace.

Sequence. Primary structure: the covalent order of the twenty standard amino acids along the backbone. Two proteins with the same sequence will (almost always) fold to the same structure; two with 30% identity often share a fold but not the details.

pLDDT. pLDDT is the predicted lDDT-Cα score: AlphaFold's confidence that the local environment of each residue (all inter-atomic distances within 15 Å) is correctly placed. It is a per-residue number between 0 and 100, with higher meaning more reliable.

InterPro / GO / CATH / organism. Functional annotations link the protein to curated databases. InterPro entries identify conserved domains and families by matching the sequence against member-database signatures (Pfam, PROSITE, CDD, …). Gene Ontology (GO) terms describe molecular function, biological process, and cellular component in a controlled vocabulary. CATH places the structure in a hierarchical fold classification (Class/Architecture/Topology/Homologous-superfamily). The organism is the source species.

Contact-map, Ramachandran, and PAE plots. Three diagnostic plots accompany the record. The Cα contact map visualizes the tertiary structure as a 2D adjacency matrix (8 Å cutoff, sequence-local contacts suppressed). The Ramachandran plot shows the distribution of backbone (φ, ψ) torsions, with points in the α and β basins reflecting secondary structure content. The PAE plot shows AlphaFold's inter-residue confidence as a color matrix.

mmCIF coordinates. The mmCIF table is the protein's shape written out atom by atom. For each backbone N, Cα, C, and carbonyl O, it records an (x, y, z) coordinate triple in Å plus the residue type, chain letter, and residue number.

Radius of gyration, Cα contacts, bounding box. Three whole-structure scalars: the radius of gyration (RMS distance of Cα from centroid, in Å), the count of Cα–Cα contacts (pairs closer than 8 Å and separated by more than four residues in sequence — i.e. tertiary, not local, contacts), and the bounding-box dimensions. Together they distinguish compact globular folds from extended fibres or disordered chains.

Foldseek 3Di. The Foldseek 3Di string encodes local tertiary geometry as a 20-letter alphabet — one character per residue — derived from the relative positions of nearby Cα atoms. Unlike the amino-acid sequence, 3Di is a direct function of the 3D structure, so two proteins with the same fold have similar 3Di strings even at low sequence identity.

Rendered structure images. Six rendered views show the 3D structure from the faces of a cube — i.e. a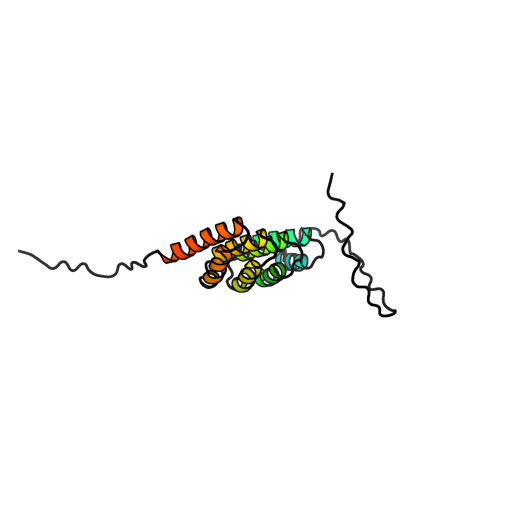long ±x, ±y, ±z. Rendering representation is drawn randomly per protein from cartoon (secondary-structure ribbons), sticks (backbone bonds), or molecular surface; coloring is either N→C rainbow (blue at the N-terminus through red at the C-terminus) or one color per chain.

Nearest PDB structures. The Foldseek neighbor list gives the closest experimentally determined structures in the PDB, ranked by structural alignment. TM-score near 1 means near-identical fold; near 0.3 means only rough topology match. This is how one finds what a novel AlphaFold prediction most resembles in the solved-structure universe.

Solvent-accessible surface area. SASA measures how much of the protein is reachable by solvent. It is computed by rolling a water-sized probe over the atomic surface and summing the exposed area (Å²). Per-residue SASA distinguishes core (buried, low SASA) from surface (exposed, high SASA) residues; total SASA is a whole-molecule size measure.